Protein A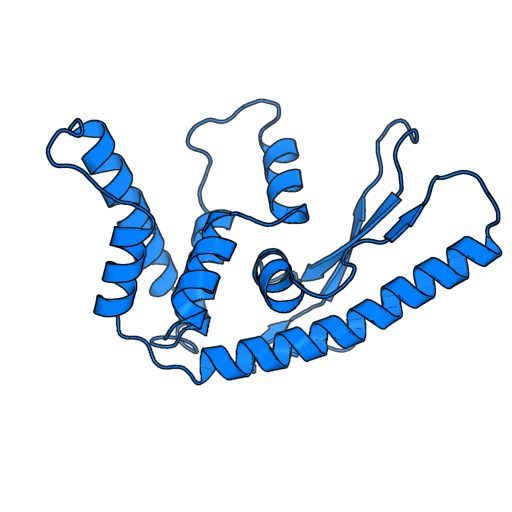F-A0A645AXK5-F1 (afdb_monomer)

Structure (mmCIF, N/CA/C/O backbone):
data_AF-A0A645AXK5-F1
#
_entry.id   AF-A0A645AXK5-F1
#
loop_
_atom_site.group_PDB
_atom_site.id
_atom_site.type_symbol
_atom_site.label_atom_id
_atom_site.label_alt_id
_atom_site.label_comp_id
_atom_site.label_asym_id
_atom_site.label_entity_id
_atom_site.label_seq_id
_atom_site.pdbx_PDB_ins_code
_atom_site.Cartn_x
_atom_site.Cartn_y
_atom_site.Cartn_z
_atom_site.occupancy
_atom_site.B_iso_or_equiv
_atom_site.auth_seq_id
_atom_site.auth_comp_id
_atom_site.auth_asym_id
_atom_site.auth_atom_id
_atom_site.pdbx_PDB_model_num
ATOM 1 N N . MET A 1 1 ? -13.724 -9.753 18.040 1.00 49.38 1 MET A N 1
ATOM 2 C CA . MET A 1 1 ? -14.499 -8.970 17.051 1.00 49.38 1 MET A CA 1
ATOM 3 C C . MET A 1 1 ? -15.041 -9.958 16.027 1.00 49.38 1 MET A C 1
ATOM 5 O O . MET A 1 1 ? -14.406 -10.996 15.885 1.00 49.38 1 MET A O 1
ATOM 9 N N . PRO A 1 2 ? -16.208 -9.735 15.401 1.00 53.75 2 PRO A N 1
ATOM 10 C CA . PRO A 1 2 ? -16.657 -10.604 14.310 1.00 53.75 2 PRO A CA 1
ATOM 11 C C . PRO A 1 2 ? -15.630 -10.591 13.167 1.00 53.75 2 PRO A C 1
ATOM 13 O O . PRO A 1 2 ? -14.950 -9.581 12.984 1.00 53.75 2 PRO A O 1
ATOM 16 N N . ASN A 1 3 ? -15.514 -11.697 12.425 1.00 57.09 3 ASN A N 1
ATOM 17 C CA . ASN A 1 3 ? -14.684 -11.755 11.219 1.00 57.09 3 ASN A CA 1
ATOM 18 C C . ASN A 1 3 ? -15.180 -10.695 10.230 1.00 57.09 3 ASN A C 1
ATOM 20 O O . ASN A 1 3 ? -16.381 -10.627 9.956 1.00 57.09 3 ASN A O 1
ATOM 24 N N . ILE A 1 4 ? -14.271 -9.853 9.738 1.00 68.00 4 ILE A N 1
ATOM 25 C CA . ILE A 1 4 ? -14.584 -8.822 8.748 1.00 68.00 4 ILE A CA 1
ATOM 26 C C . ILE A 1 4 ? -14.035 -9.298 7.412 1.00 68.00 4 ILE A C 1
ATOM 28 O O . ILE A 1 4 ? -12.881 -9.703 7.327 1.00 68.00 4 ILE A O 1
ATOM 32 N N . THR A 1 5 ? -14.847 -9.242 6.366 1.00 70.81 5 THR A N 1
ATOM 33 C CA . THR A 1 5 ? -14.392 -9.516 5.003 1.00 70.81 5 THR A CA 1
ATOM 34 C C . THR A 1 5 ? -14.120 -8.204 4.282 1.00 70.81 5 THR A C 1
ATOM 36 O O . THR A 1 5 ? -14.962 -7.312 4.337 1.00 70.81 5 THR A O 1
ATOM 39 N N . VAL A 1 6 ? -12.980 -8.096 3.600 1.00 70.94 6 VAL A N 1
ATOM 40 C CA . VAL A 1 6 ? -12.621 -6.954 2.742 1.00 70.94 6 VAL A CA 1
ATOM 41 C C . VAL A 1 6 ? -12.388 -7.477 1.332 1.00 70.94 6 VAL A C 1
ATOM 43 O O . VAL A 1 6 ? -11.523 -8.334 1.143 1.00 70.94 6 VAL A O 1
ATOM 46 N N . ALA A 1 7 ? -13.172 -7.015 0.354 1.00 72.25 7 ALA A N 1
ATOM 47 C CA . ALA A 1 7 ? -13.151 -7.552 -1.018 1.00 72.25 7 ALA A CA 1
ATOM 48 C C . ALA A 1 7 ? -13.238 -9.100 -1.071 1.00 72.25 7 ALA A C 1
ATOM 50 O O . ALA A 1 7 ? -12.572 -9.762 -1.870 1.00 72.25 7 ALA A O 1
ATOM 51 N N . GLY A 1 8 ? -14.021 -9.697 -0.165 1.00 72.75 8 GLY A N 1
ATOM 52 C CA . GLY A 1 8 ? -14.182 -11.151 -0.053 1.00 72.75 8 GLY A CA 1
ATOM 53 C C . GLY A 1 8 ? -13.001 -11.900 0.580 1.00 72.75 8 GLY A C 1
ATOM 54 O O . GLY A 1 8 ? -12.999 -13.128 0.562 1.00 72.75 8 GLY A O 1
ATOM 55 N N . ASP A 1 9 ? -12.004 -11.200 1.135 1.00 72.25 9 ASP A N 1
ATOM 56 C CA . ASP A 1 9 ? -10.953 -11.807 1.954 1.00 72.25 9 ASP A CA 1
ATOM 57 C C . ASP A 1 9 ? -11.227 -11.680 3.446 1.00 72.25 9 ASP A C 1
ATOM 59 O O . ASP A 1 9 ? -11.526 -10.586 3.923 1.00 72.25 9 ASP A O 1
ATOM 63 N N . ASP A 1 10 ? -11.030 -12.767 4.188 1.00 71.56 10 ASP A N 1
ATOM 64 C CA . ASP A 1 10 ? -11.091 -12.738 5.645 1.00 71.56 10 ASP A CA 1
ATOM 65 C C . ASP A 1 10 ? -9.955 -11.875 6.210 1.00 71.56 10 ASP A C 1
ATOM 67 O O . ASP A 1 10 ? -8.762 -12.146 5.997 1.00 71.56 10 ASP A O 1
ATOM 71 N N . MET A 1 11 ? -10.354 -10.850 6.963 1.00 66.06 11 MET A N 1
ATOM 72 C CA . MET A 1 11 ? -9.501 -9.938 7.707 1.00 66.06 11 MET A CA 1
ATOM 73 C C . MET A 1 11 ? -9.871 -9.933 9.190 1.00 66.06 11 MET A C 1
ATOM 75 O O . MET A 1 11 ? -11.014 -9.701 9.591 1.00 66.06 11 MET A O 1
ATOM 79 N N . GLU A 1 12 ? -8.852 -10.102 10.025 1.00 63.59 12 GLU A N 1
ATOM 80 C CA . GLU A 1 12 ? -8.958 -9.917 11.467 1.00 63.59 12 GLU A CA 1
ATOM 81 C C . GLU A 1 12 ? -8.392 -8.543 11.836 1.00 63.59 12 GLU A C 1
ATOM 83 O O . GLU A 1 12 ? -7.178 -8.354 11.726 1.00 63.59 12 GLU A O 1
ATOM 88 N N . PRO A 1 13 ? -9.224 -7.565 12.238 1.00 63.47 13 PRO A N 1
ATOM 89 C CA . PRO A 1 13 ? -8.739 -6.269 12.695 1.00 63.47 13 PRO A CA 1
ATOM 90 C C . PRO A 1 13 ? -8.167 -6.375 14.117 1.00 63.47 13 PRO A C 1
ATOM 92 O O . PRO A 1 13 ? -8.820 -6.874 15.034 1.00 63.47 13 PRO A O 1
ATOM 95 N N . TYR A 1 14 ? -6.971 -5.832 14.323 1.00 59.84 14 TYR A N 1
ATOM 96 C CA . TYR A 1 14 ? -6.357 -5.644 15.637 1.00 59.84 14 TYR A CA 1
ATOM 97 C C . TYR A 1 14 ? -6.238 -4.162 15.950 1.00 59.84 14 TYR A C 1
ATOM 99 O O . TYR A 1 14 ? -6.052 -3.328 15.068 1.00 59.84 14 TYR A O 1
ATOM 107 N N . LEU A 1 15 ? -6.293 -3.839 17.237 1.00 66.81 15 LEU A N 1
ATOM 108 C CA . LEU A 1 15 ? -5.860 -2.545 17.746 1.00 66.81 15 LEU A CA 1
ATOM 109 C C . LEU A 1 15 ? -4.442 -2.699 18.280 1.00 66.81 15 LEU A C 1
ATOM 111 O O . LEU A 1 15 ? -4.205 -3.423 19.247 1.00 66.81 15 LEU A O 1
ATOM 115 N N . CYS A 1 16 ? -3.504 -2.014 17.644 1.00 61.44 16 CYS A N 1
ATOM 116 C CA . CYS A 1 16 ? -2.144 -1.880 18.116 1.00 61.44 16 CYS A CA 1
ATOM 117 C C . CYS A 1 16 ? -2.066 -0.698 19.087 1.00 61.44 16 CYS A C 1
ATOM 119 O O . CYS A 1 16 ? -2.402 0.438 18.746 1.00 61.44 16 CYS A O 1
ATOM 121 N N . PHE A 1 17 ? -1.611 -0.983 20.305 1.00 64.56 17 PHE A N 1
ATOM 122 C CA . PHE A 1 17 ? -1.322 0.010 21.332 1.00 64.56 17 PHE A CA 1
ATOM 123 C C . PHE A 1 17 ? 0.191 0.174 21.434 1.00 64.56 17 PHE A C 1
ATOM 125 O O . PHE A 1 17 ? 0.901 -0.800 21.681 1.00 64.56 17 PHE A O 1
ATOM 132 N N . THR A 1 18 ? 0.687 1.399 21.283 1.00 63.22 18 THR A N 1
ATOM 133 C CA . THR A 1 18 ? 2.105 1.713 21.487 1.00 63.22 18 THR A CA 1
ATOM 134 C C . THR A 1 18 ? 2.273 2.790 22.550 1.00 63.22 18 THR A C 1
ATOM 136 O O . THR A 1 18 ? 1.436 3.677 22.707 1.00 63.22 18 THR A O 1
ATOM 139 N N . ASN A 1 19 ? 3.349 2.687 23.324 1.00 60.31 19 ASN A N 1
ATOM 140 C CA . ASN A 1 19 ? 3.725 3.649 24.352 1.00 60.31 19 ASN A CA 1
ATOM 141 C C . ASN A 1 19 ? 5.255 3.726 24.422 1.00 60.31 19 ASN A C 1
ATOM 143 O O . ASN A 1 19 ? 5.938 2.776 24.031 1.00 60.31 19 ASN A O 1
ATOM 147 N N . THR A 1 20 ? 5.801 4.828 24.931 1.00 62.69 20 THR A N 1
ATOM 148 C CA . THR A 1 20 ? 7.233 4.886 25.229 1.00 62.69 20 THR A CA 1
ATOM 149 C C . THR A 1 20 ? 7.523 4.103 26.506 1.00 62.69 20 THR A C 1
ATOM 151 O O . THR A 1 20 ? 6.751 4.125 27.466 1.00 62.69 20 THR A O 1
ATOM 154 N N . HIS A 1 21 ? 8.651 3.395 26.526 1.00 54.50 21 HIS A N 1
ATOM 155 C CA . HIS A 1 21 ? 9.046 2.541 27.650 1.00 54.50 21 HIS A CA 1
ATOM 156 C C .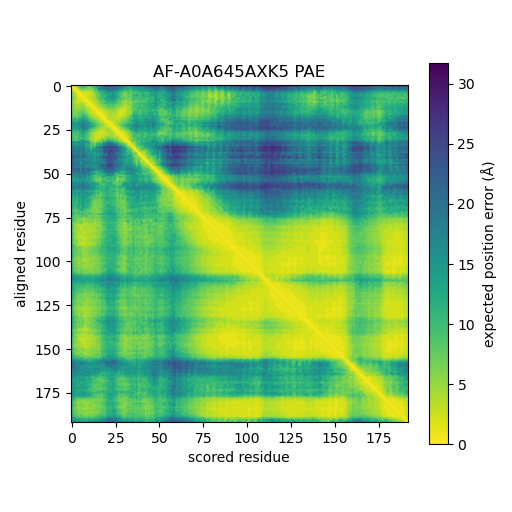 HIS A 1 21 ? 9.252 3.329 28.961 1.00 54.50 21 HIS A C 1
ATOM 158 O O . HIS A 1 21 ? 9.102 2.789 30.052 1.00 54.50 21 HIS A O 1
ATOM 164 N N . ASP A 1 22 ? 9.592 4.613 28.858 1.00 68.94 22 ASP A N 1
ATOM 165 C CA . ASP A 1 22 ? 9.781 5.538 29.980 1.00 68.94 22 ASP A CA 1
ATOM 166 C C . ASP A 1 22 ? 8.482 6.248 30.420 1.00 68.94 22 ASP A C 1
ATOM 168 O O . ASP A 1 22 ? 8.504 7.045 31.357 1.00 68.94 22 ASP A O 1
ATOM 172 N N . GLY A 1 23 ? 7.358 5.996 29.738 1.00 55.16 23 GLY A N 1
ATOM 173 C CA . GLY A 1 23 ? 6.057 6.606 30.020 1.00 55.16 23 GLY A CA 1
ATOM 174 C C . GLY A 1 23 ? 5.971 8.116 29.762 1.00 55.16 23 GLY A C 1
ATOM 175 O O . GLY A 1 23 ? 4.972 8.733 30.136 1.00 55.16 23 GLY A O 1
ATOM 176 N N . SER A 1 24 ? 6.994 8.722 29.147 1.00 66.06 24 SER A N 1
ATOM 177 C CA . SER A 1 24 ? 7.029 10.158 28.833 1.00 66.06 24 SER A CA 1
ATOM 178 C C . SER A 1 24 ? 6.235 10.517 27.569 1.00 66.06 24 SER A C 1
ATOM 180 O O . SER A 1 24 ? 5.764 11.649 27.417 1.00 66.06 24 SER A O 1
ATOM 182 N N . GLY A 1 25 ? 6.057 9.549 26.671 1.00 58.72 25 GLY A N 1
ATOM 183 C CA . GLY A 1 25 ? 5.301 9.662 25.437 1.00 58.72 25 GLY A CA 1
ATOM 184 C C . GLY A 1 25 ? 3.808 9.412 25.615 1.00 58.72 25 GLY A C 1
ATOM 185 O O . GLY A 1 25 ? 3.323 8.946 26.645 1.00 58.72 25 GLY A O 1
ATOM 186 N N . ALA A 1 26 ? 3.051 9.772 24.582 1.00 60.53 26 ALA A N 1
ATOM 187 C CA . ALA A 1 26 ? 1.624 9.498 24.536 1.00 60.53 26 ALA A CA 1
ATOM 188 C C . ALA A 1 26 ? 1.367 8.034 24.152 1.00 60.53 26 ALA A C 1
ATOM 190 O O . ALA A 1 26 ? 2.043 7.502 23.269 1.00 60.53 26 ALA A O 1
ATOM 191 N N . VAL A 1 27 ? 0.341 7.424 24.752 1.00 64.62 27 VAL A N 1
ATOM 192 C CA . VAL A 1 27 ? -0.190 6.139 24.279 1.00 64.62 27 VAL A CA 1
ATOM 193 C C . VAL A 1 27 ? -0.812 6.379 22.913 1.00 64.62 27 VAL A C 1
ATOM 195 O O . VAL A 1 27 ? -1.691 7.229 22.812 1.00 64.62 27 VAL A O 1
ATOM 198 N N . ARG A 1 28 ? -0.374 5.660 21.881 1.00 63.75 28 ARG A N 1
ATOM 199 C CA . ARG A 1 28 ? -0.965 5.698 20.540 1.00 63.75 28 ARG A CA 1
ATOM 200 C C . ARG A 1 28 ? -1.752 4.425 20.290 1.00 63.75 28 ARG A C 1
ATOM 202 O O . ARG A 1 28 ? -1.288 3.334 20.609 1.00 63.75 28 ARG A O 1
ATOM 209 N N . VAL A 1 29 ? -2.917 4.581 19.678 1.00 63.75 29 VAL A N 1
ATOM 210 C CA . VAL A 1 29 ? -3.751 3.466 19.228 1.00 63.75 29 VAL A CA 1
ATOM 211 C C . VAL A 1 29 ? -3.898 3.561 17.719 1.00 63.75 29 VAL A C 1
ATOM 213 O O . VAL A 1 29 ? -4.322 4.604 17.222 1.00 63.75 29 VAL A O 1
ATOM 216 N N . CYS A 1 30 ? -3.544 2.503 16.997 1.00 61.31 30 CYS A N 1
ATOM 217 C CA . CYS A 1 30 ? -3.806 2.369 15.565 1.00 61.31 30 CYS A CA 1
ATOM 218 C C . CYS A 1 30 ? -4.446 1.014 15.271 1.00 61.31 30 CYS A C 1
ATOM 220 O O . CYS A 1 30 ? -4.315 0.070 16.046 1.00 61.31 30 CYS A O 1
ATOM 222 N N . MET A 1 31 ? -5.169 0.915 14.161 1.00 63.03 31 MET A N 1
ATOM 223 C CA . MET A 1 31 ? -5.767 -0.343 13.736 1.00 63.03 31 MET A CA 1
ATOM 224 C C . MET A 1 31 ? -4.900 -1.021 12.680 1.00 63.03 31 MET A C 1
ATOM 226 O O . MET A 1 31 ? -4.477 -0.391 11.716 1.00 63.03 31 MET A O 1
ATOM 230 N N . THR A 1 32 ? -4.654 -2.313 12.859 1.00 54.28 32 THR A N 1
ATOM 231 C CA . THR A 1 32 ? -3.785 -3.132 12.012 1.00 54.28 32 THR A CA 1
ATOM 232 C C . THR A 1 32 ? -4.395 -4.525 11.866 1.00 54.28 32 THR A C 1
ATOM 234 O O . THR A 1 32 ? -4.733 -5.123 12.875 1.00 54.28 32 THR A O 1
ATOM 237 N N . PRO A 1 33 ? -4.554 -5.102 10.678 1.00 52.78 33 PRO A N 1
ATOM 238 C CA . PRO A 1 33 ? -4.931 -6.494 10.508 1.00 52.78 33 PRO A CA 1
ATOM 239 C C . PRO A 1 33 ? -3.711 -7.414 10.614 1.00 52.78 33 PRO A C 1
ATOM 241 O O . PRO A 1 33 ? -2.575 -6.964 10.460 1.00 52.78 33 PRO A O 1
ATOM 244 N N . VAL A 1 34 ? -3.962 -8.714 10.786 1.00 49.44 34 VAL A N 1
ATOM 245 C CA . VAL A 1 34 ? -2.925 -9.761 10.674 1.00 49.44 34 VAL A CA 1
ATOM 246 C C . VAL A 1 34 ? -2.523 -10.073 9.228 1.00 49.44 34 VAL A C 1
ATOM 248 O O . VAL A 1 34 ? -1.416 -10.552 9.008 1.00 49.44 34 VAL A O 1
ATOM 251 N N . ARG A 1 35 ? -3.335 -9.725 8.220 1.00 52.06 35 ARG A N 1
ATOM 252 C CA . ARG A 1 35 ? -2.866 -9.681 6.824 1.00 52.06 35 ARG A CA 1
ATOM 253 C C . ARG A 1 35 ? -2.344 -8.294 6.504 1.00 52.06 35 ARG A C 1
ATOM 255 O O . ARG A 1 35 ? -3.132 -7.354 6.470 1.00 52.06 35 ARG A O 1
ATOM 262 N N . VAL A 1 36 ? -1.038 -8.175 6.293 1.00 46.03 36 VAL A N 1
ATOM 263 C CA . VAL A 1 36 ? -0.264 -6.933 6.132 1.00 46.03 36 VAL A CA 1
ATOM 264 C C . VAL A 1 36 ? -0.686 -6.135 4.897 1.00 46.03 36 VAL A C 1
ATOM 266 O O . VAL A 1 36 ? -0.002 -6.051 3.892 1.00 46.03 36 VAL A O 1
ATOM 269 N N . VAL A 1 37 ? -1.868 -5.535 4.965 1.00 48.59 37 VAL A N 1
ATOM 270 C CA . VAL A 1 37 ? -2.470 -4.807 3.848 1.00 48.59 37 VAL A CA 1
ATOM 271 C C . VAL A 1 37 ? -3.161 -3.569 4.366 1.00 48.59 37 VAL A C 1
ATOM 273 O O . VAL A 1 37 ? -2.942 -2.502 3.793 1.00 48.59 37 VAL A O 1
ATOM 276 N N . CYS A 1 38 ? -3.919 -3.642 5.475 1.00 49.31 38 CYS A N 1
ATOM 277 C CA . CYS A 1 38 ? -4.529 -2.411 5.958 1.00 49.31 38 CYS A CA 1
A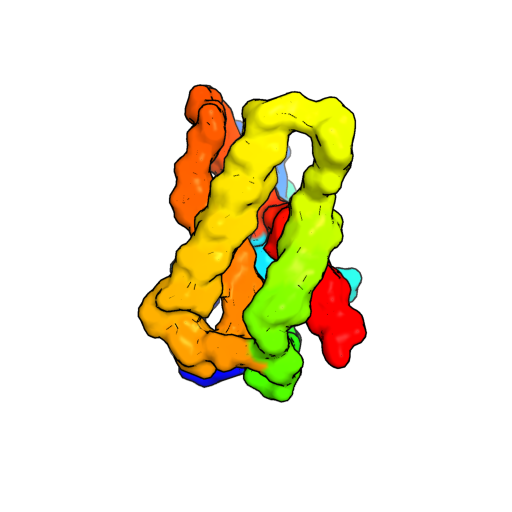TOM 278 C C . CYS A 1 38 ? -3.472 -1.425 6.392 1.00 49.31 38 CYS A C 1
ATOM 280 O O . CYS A 1 38 ? -3.654 -0.307 6.018 1.00 49.31 38 CYS A O 1
ATOM 282 N N . ASN A 1 39 ? -2.380 -1.721 7.102 1.00 45.34 39 ASN A N 1
ATOM 283 C CA . ASN A 1 39 ? -1.584 -0.595 7.631 1.00 45.34 39 ASN A CA 1
ATOM 284 C C . ASN A 1 39 ? -1.020 0.341 6.534 1.00 45.34 39 ASN A C 1
ATOM 286 O O . ASN A 1 39 ? -0.898 1.547 6.738 1.00 45.34 39 ASN A O 1
ATOM 290 N N . ASN A 1 40 ? -0.790 -0.195 5.331 1.00 49.50 40 ASN A N 1
ATOM 291 C CA . ASN A 1 40 ? -0.449 0.607 4.162 1.00 49.50 40 ASN A CA 1
ATOM 292 C C . ASN A 1 40 ? -1.689 1.102 3.381 1.00 49.50 40 ASN A C 1
ATOM 294 O O . ASN A 1 40 ? -1.752 2.277 3.038 1.00 49.50 40 ASN A O 1
ATOM 298 N N . THR A 1 41 ? -2.725 0.273 3.182 1.00 42.03 41 THR A N 1
ATOM 299 C CA . THR A 1 41 ? -4.007 0.667 2.539 1.00 42.03 41 THR A CA 1
ATOM 300 C C . THR A 1 41 ? -4.833 1.665 3.385 1.00 42.03 41 THR A C 1
ATOM 302 O O . THR A 1 41 ? -5.624 2.446 2.863 1.00 42.03 41 THR A O 1
ATOM 305 N N . LEU A 1 42 ? -4.572 1.709 4.691 1.00 43.31 42 LEU A N 1
ATOM 306 C CA . LEU A 1 42 ? -5.101 2.577 5.749 1.00 43.31 42 LEU A CA 1
ATOM 307 C C . LEU A 1 42 ? -4.691 4.016 5.492 1.00 43.31 42 LEU A C 1
ATOM 309 O O . LEU A 1 42 ? -5.518 4.900 5.665 1.00 43.31 42 LEU A O 1
ATOM 313 N N . ASN A 1 43 ? -3.465 4.264 5.019 1.00 46.69 43 ASN A N 1
ATOM 314 C CA . ASN A 1 43 ? -3.025 5.622 4.679 1.00 46.69 43 ASN A CA 1
ATOM 315 C C . ASN A 1 43 ? -3.750 6.154 3.446 1.00 46.69 43 ASN A C 1
ATOM 317 O O . ASN A 1 43 ? -4.097 7.331 3.386 1.00 46.69 43 ASN A O 1
ATOM 321 N N . ILE A 1 44 ? -4.010 5.273 2.481 1.00 48.75 44 ILE A N 1
ATOM 322 C CA . ILE A 1 44 ? -4.610 5.637 1.200 1.00 48.75 44 ILE A CA 1
ATOM 323 C C . ILE A 1 44 ? -6.111 5.904 1.359 1.00 48.75 44 ILE A C 1
ATOM 325 O O . ILE A 1 44 ? -6.598 6.937 0.901 1.00 48.75 44 ILE A O 1
ATOM 329 N N . ALA A 1 45 ? -6.832 5.032 2.072 1.00 42.03 45 ALA A N 1
ATOM 330 C CA . ALA A 1 45 ? -8.256 5.211 2.355 1.00 42.03 45 ALA A CA 1
ATOM 331 C C . ALA A 1 45 ? -8.540 6.376 3.333 1.00 42.03 45 ALA A C 1
ATOM 333 O O . ALA A 1 45 ? -9.616 6.970 3.276 1.00 42.03 45 ALA A O 1
ATOM 334 N N . LEU A 1 46 ? -7.588 6.736 4.212 1.00 42.25 46 LEU A N 1
ATOM 335 C CA . LEU A 1 46 ? -7.767 7.741 5.275 1.00 42.25 46 LEU A CA 1
ATOM 336 C C . LEU A 1 46 ? -7.043 9.076 5.058 1.00 42.25 46 LEU A C 1
ATOM 338 O O . LEU A 1 46 ? -6.893 9.827 6.024 1.00 42.25 46 LEU A O 1
ATOM 342 N N . ASN A 1 47 ? -6.678 9.467 3.833 1.00 46.88 47 ASN A N 1
ATOM 343 C CA . ASN A 1 47 ? -6.145 10.821 3.567 1.00 46.88 47 ASN A CA 1
ATOM 344 C C . ASN A 1 47 ? -7.092 11.972 4.022 1.00 46.88 47 ASN A C 1
ATOM 346 O O . ASN A 1 47 ? -6.752 13.148 3.921 1.00 46.88 47 ASN A O 1
ATOM 350 N N . THR A 1 48 ? -8.279 11.643 4.550 1.00 40.28 48 THR A N 1
ATOM 351 C CA . THR A 1 48 ? -9.278 12.549 5.129 1.00 40.28 48 THR A CA 1
ATOM 352 C C . THR A 1 48 ? -9.679 1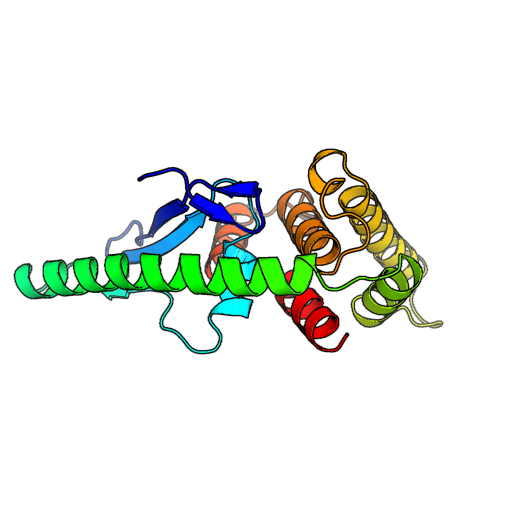2.274 6.599 1.00 40.28 48 THR A C 1
ATOM 354 O O . THR A 1 48 ? -10.484 13.044 7.122 1.00 40.28 48 THR A O 1
ATOM 357 N N . ALA A 1 49 ? -9.135 11.273 7.321 1.00 41.16 49 ALA A N 1
ATOM 358 C CA . ALA A 1 49 ? -9.589 10.929 8.690 1.00 41.16 49 ALA A CA 1
ATOM 359 C C . ALA A 1 49 ? -8.470 10.754 9.749 1.00 41.16 49 ALA A C 1
ATOM 361 O O . ALA A 1 49 ? -7.343 10.356 9.460 1.00 41.16 49 ALA A O 1
ATOM 362 N N . LYS A 1 50 ? -8.777 11.075 11.021 1.00 45.16 50 LYS A N 1
ATOM 363 C CA . LYS A 1 50 ? -7.826 11.002 12.152 1.00 45.16 50 LYS A CA 1
ATOM 364 C C . LYS A 1 50 ? -7.541 9.544 12.550 1.00 45.16 50 LYS A C 1
ATOM 366 O O . LYS A 1 50 ? -8.387 8.877 13.129 1.00 45.16 50 LYS A O 1
ATOM 371 N N . ARG A 1 51 ? -6.306 9.105 12.275 1.00 51.91 51 ARG A N 1
ATOM 372 C CA . ARG A 1 51 ? -5.789 7.718 12.350 1.00 51.91 51 ARG A CA 1
ATOM 373 C C . ARG A 1 51 ? -5.359 7.192 13.720 1.00 51.91 51 ARG A C 1
ATOM 375 O O . ARG A 1 51 ? -5.207 5.990 13.904 1.00 51.91 51 ARG A O 1
ATOM 382 N N . ALA A 1 52 ? -5.019 8.089 14.630 1.00 53.41 52 ALA A N 1
ATOM 383 C CA . ALA A 1 52 ? -4.384 7.732 15.882 1.00 53.41 52 ALA A CA 1
ATOM 384 C C . ALA A 1 52 ? -4.891 8.682 16.944 1.00 53.41 52 ALA A C 1
ATOM 386 O O . ALA A 1 52 ? -4.812 9.906 16.798 1.00 53.41 52 ALA A O 1
ATOM 387 N N . TRP A 1 53 ? -5.411 8.105 18.014 1.00 60.66 53 TRP A N 1
ATOM 388 C CA . TRP A 1 53 ? -5.633 8.853 19.228 1.00 60.66 53 TRP A CA 1
ATOM 389 C C . TRP A 1 53 ? -4.380 8.746 20.082 1.00 60.66 53 TRP A C 1
ATOM 391 O O . TRP A 1 53 ? -3.825 7.659 20.261 1.00 60.66 53 TRP A O 1
ATOM 401 N N . SER A 1 54 ? -3.921 9.898 20.565 1.00 57.84 54 SER A N 1
ATOM 402 C CA . SER A 1 54 ? -2.808 9.969 21.490 1.00 57.84 54 SER A CA 1
ATOM 403 C C . SER A 1 54 ? -3.208 10.760 22.719 1.00 57.84 54 SER A C 1
ATOM 405 O O . SER A 1 54 ? -3.552 11.937 22.597 1.00 57.84 54 SER A O 1
ATOM 407 N N . THR A 1 55 ? -3.111 10.148 23.894 1.00 64.56 55 THR A N 1
ATOM 408 C CA . THR A 1 55 ? -3.298 10.848 25.168 1.00 64.56 55 THR A CA 1
ATOM 409 C C . THR A 1 55 ? -2.065 10.701 26.044 1.00 64.56 55 THR A C 1
ATOM 411 O O . THR A 1 55 ? -1.367 9.684 26.005 1.00 64.56 55 THR A O 1
ATOM 414 N N . LYS A 1 56 ? -1.782 11.726 26.851 1.00 59.94 56 LYS A N 1
ATOM 415 C CA . LYS A 1 56 ? -0.748 11.640 27.890 1.00 59.94 56 LYS A CA 1
ATOM 416 C C . LYS A 1 56 ? -1.200 10.663 28.972 1.00 59.94 56 LYS A C 1
ATOM 418 O O . LYS A 1 56 ? -2.393 10.538 29.239 1.00 59.94 56 LYS A O 1
ATOM 423 N N . HIS A 1 57 ? -0.261 10.032 29.671 1.00 59.22 57 HIS A N 1
ATOM 424 C CA . HIS A 1 57 ? -0.595 9.068 30.727 1.00 59.22 57 HIS A CA 1
ATOM 425 C C . HIS A 1 57 ? -1.380 9.692 31.904 1.00 59.22 57 HIS A C 1
ATOM 427 O O . HIS A 1 57 ? -2.242 9.045 32.495 1.00 59.22 57 HIS A O 1
ATOM 433 N N . ILE A 1 58 ? -1.164 10.981 32.190 1.00 60.47 58 ILE A N 1
ATOM 434 C CA . ILE A 1 58 ? -1.709 11.721 33.347 1.00 60.47 58 ILE A CA 1
ATOM 435 C C . ILE A 1 58 ? -2.953 12.534 32.934 1.00 60.47 58 ILE A C 1
ATOM 437 O O . ILE A 1 58 ? -3.021 12.991 31.794 1.00 60.47 58 ILE A O 1
ATOM 441 N N . GLY A 1 59 ? -3.966 12.669 33.799 1.00 71.38 59 GLY A N 1
ATOM 442 C CA . GLY A 1 59 ? -5.187 13.462 33.548 1.00 71.38 59 GLY A CA 1
ATOM 443 C C . GLY A 1 59 ? -6.495 12.729 33.879 1.00 71.38 59 GLY A C 1
ATOM 444 O O . GLY A 1 59 ? -6.459 11.625 34.415 1.00 71.38 59 GLY A O 1
ATOM 445 N N . ASP A 1 60 ? -7.637 13.342 33.549 1.00 78.38 60 ASP A N 1
ATOM 446 C CA . ASP A 1 60 ? -8.983 12.806 33.820 1.00 78.38 60 ASP A CA 1
ATOM 447 C C . ASP A 1 60 ? -9.248 11.496 33.055 1.00 78.38 60 ASP A C 1
ATOM 449 O O . ASP A 1 60 ? -9.086 11.419 31.836 1.00 78.38 60 ASP A O 1
ATOM 453 N N . MET A 1 61 ? -9.653 10.455 33.782 1.00 68.56 61 MET A N 1
ATOM 454 C CA . MET A 1 61 ? -9.879 9.117 33.240 1.00 68.56 61 MET A CA 1
ATOM 455 C C . MET A 1 61 ? -11.197 8.990 32.463 1.00 68.56 61 MET A C 1
ATOM 457 O O . MET A 1 61 ? -11.251 8.220 31.509 1.00 68.56 61 MET A O 1
ATOM 461 N N . GLN A 1 62 ? -12.240 9.744 32.823 1.00 73.62 62 GLN A N 1
ATOM 462 C CA . GLN A 1 62 ? -13.542 9.682 32.147 1.00 73.62 62 GLN A CA 1
ATOM 463 C C . GLN A 1 62 ? -13.461 10.268 30.738 1.00 73.62 62 GLN A C 1
ATOM 465 O O . GLN A 1 62 ? -13.954 9.667 29.784 1.00 73.62 62 GLN A O 1
ATOM 470 N N . ILE A 1 63 ? -12.751 11.391 30.590 1.00 74.06 63 ILE A N 1
ATOM 471 C CA . ILE A 1 63 ? -12.483 12.004 29.282 1.00 74.06 63 ILE A CA 1
ATOM 472 C C . ILE A 1 63 ? -11.698 11.030 28.394 1.00 74.06 63 ILE A C 1
ATOM 474 O O . ILE A 1 63 ? -12.069 10.801 27.247 1.00 74.06 63 ILE A O 1
ATOM 478 N N . LYS A 1 64 ? -10.672 10.370 28.941 1.00 68.69 64 LYS A N 1
ATOM 479 C CA . LYS A 1 64 ? -9.867 9.391 28.194 1.00 68.69 64 LYS A CA 1
ATOM 480 C C . LYS A 1 64 ? -10.656 8.159 27.769 1.00 68.69 64 LYS A C 1
ATOM 482 O O . LYS A 1 64 ? -10.433 7.652 26.675 1.00 68.69 64 LYS A O 1
ATOM 487 N N . LEU A 1 65 ? -11.568 7.675 28.612 1.00 68.31 65 LEU A N 1
ATOM 488 C CA . LEU A 1 65 ? -12.426 6.540 28.273 1.00 68.31 65 LEU A CA 1
ATOM 489 C C . LEU A 1 65 ? -13.363 6.893 27.108 1.00 68.31 65 LEU A C 1
ATOM 491 O O . LEU A 1 65 ? -13.551 6.087 26.198 1.00 68.31 65 LEU A O 1
ATOM 495 N N . GLN A 1 66 ? -13.905 8.113 27.116 1.00 71.38 66 GLN A N 1
ATOM 496 C CA . GLN A 1 66 ? -14.748 8.625 26.040 1.00 71.38 66 GLN A CA 1
ATOM 497 C C . GLN A 1 66 ? -13.959 8.791 24.735 1.00 71.38 66 GLN A C 1
ATOM 499 O O . GLN A 1 66 ? -14.426 8.373 23.678 1.00 71.38 66 GLN A O 1
ATOM 504 N N . GLU A 1 67 ? -12.747 9.340 24.797 1.00 68.56 67 GLU A N 1
ATOM 505 C CA . GLU A 1 67 ? -11.879 9.475 23.626 1.00 68.56 67 GLU A CA 1
ATOM 506 C C . GLU A 1 67 ? -11.446 8.111 23.056 1.00 68.56 67 GLU A C 1
ATOM 508 O O . GLU A 1 67 ? -11.461 7.915 21.841 1.00 68.56 67 GLU A O 1
ATOM 513 N N . ALA A 1 68 ? -11.134 7.137 23.918 1.00 67.56 68 ALA A N 1
ATOM 514 C CA . ALA A 1 68 ? -10.845 5.765 23.505 1.00 67.56 68 ALA A CA 1
ATOM 515 C C . ALA A 1 68 ? -12.062 5.101 22.841 1.00 67.56 68 ALA A C 1
ATOM 517 O O . ALA A 1 68 ? -11.915 4.411 21.833 1.00 67.56 68 ALA A O 1
ATOM 518 N N . LYS A 1 69 ? -13.275 5.344 23.356 1.00 68.62 69 LYS A N 1
ATOM 519 C CA . LYS A 1 69 ? -14.516 4.877 22.727 1.00 68.62 69 LYS A CA 1
ATOM 520 C C . LYS A 1 69 ? -14.706 5.483 21.333 1.00 68.62 69 LYS A C 1
ATOM 522 O O . LYS A 1 69 ? -15.002 4.743 20.402 1.00 68.62 69 LYS A O 1
ATOM 527 N N . MET A 1 70 ? -14.464 6.783 21.165 1.00 68.44 70 MET A N 1
ATOM 528 C CA . MET A 1 70 ? -14.518 7.427 19.846 1.00 68.44 70 MET A CA 1
ATOM 529 C C . MET A 1 70 ? -13.470 6.846 18.886 1.00 68.44 70 MET A C 1
ATOM 531 O O . MET A 1 70 ? -13.761 6.642 17.713 1.00 68.44 70 MET A O 1
ATOM 535 N N . ALA A 1 71 ? -12.269 6.512 19.369 1.00 65.69 71 ALA A N 1
ATOM 536 C CA . ALA A 1 71 ? -11.252 5.843 18.554 1.00 65.69 71 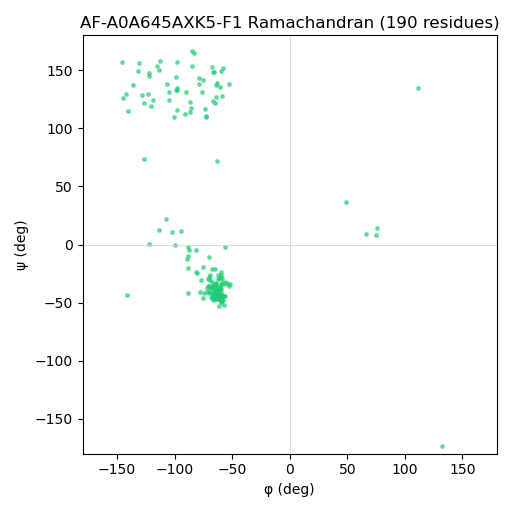ALA A CA 1
ATOM 537 C C . ALA A 1 71 ? -11.702 4.448 18.072 1.00 65.69 71 ALA A C 1
ATOM 539 O O . ALA A 1 71 ? -11.410 4.066 16.941 1.00 65.69 71 ALA A O 1
ATOM 540 N N . LEU A 1 72 ? -12.442 3.705 18.902 1.00 68.25 72 LEU A N 1
ATOM 541 C CA . LEU A 1 72 ? -13.049 2.426 18.515 1.00 68.25 72 LEU A CA 1
ATOM 542 C C . LEU A 1 72 ? -14.205 2.601 17.518 1.00 68.25 72 LEU A C 1
ATOM 544 O O . LEU A 1 72 ? -14.365 1.774 16.628 1.00 68.25 72 LEU A O 1
ATOM 548 N N . GLU A 1 73 ? -15.001 3.666 17.632 1.00 69.38 73 GLU A N 1
ATOM 549 C CA . GLU A 1 73 ? -16.068 3.979 16.666 1.00 69.38 73 GLU A CA 1
ATOM 550 C C . GLU A 1 73 ? -15.484 4.337 15.287 1.00 69.38 73 GLU A C 1
ATOM 552 O O . GLU A 1 73 ? -15.926 3.798 14.270 1.00 69.38 73 GLU A O 1
ATOM 557 N N . LEU A 1 74 ? -14.407 5.131 15.256 1.00 66.69 74 LEU A N 1
ATOM 558 C CA . LEU A 1 74 ? -13.650 5.446 14.036 1.00 66.69 74 LEU A CA 1
ATOM 559 C C . LEU A 1 74 ? -13.070 4.194 13.359 1.00 66.69 74 LEU A C 1
ATOM 561 O O . LEU A 1 74 ? -12.881 4.172 12.142 1.00 66.69 74 LEU A O 1
ATOM 565 N N . ALA A 1 75 ? -12.816 3.131 14.126 1.00 67.12 75 ALA A N 1
ATOM 566 C CA . ALA A 1 75 ? -12.347 1.870 13.573 1.00 67.12 75 ALA A CA 1
ATOM 567 C C . ALA A 1 75 ? -13.412 1.180 12.697 1.00 67.12 75 ALA A C 1
ATOM 569 O O . ALA A 1 75 ? -13.089 0.595 11.663 1.00 67.12 75 ALA A O 1
ATOM 570 N N . GLY A 1 76 ? -14.692 1.282 13.063 1.00 70.00 76 GLY A N 1
ATOM 571 C CA . GLY A 1 76 ? -15.786 0.753 12.246 1.00 70.00 76 GLY A CA 1
ATOM 572 C C . GLY A 1 76 ? -15.928 1.497 10.915 1.00 70.00 76 GLY A C 1
ATOM 573 O O . GLY A 1 76 ? -15.984 0.869 9.857 1.00 70.00 76 GLY A O 1
ATOM 574 N N . GLU A 1 77 ? -15.922 2.832 10.960 1.00 72.19 77 GLU A N 1
ATOM 575 C CA . GLU A 1 77 ? -15.970 3.682 9.760 1.00 72.19 77 GLU A CA 1
ATOM 576 C C . GLU A 1 77 ? -14.788 3.417 8.825 1.00 72.19 77 GLU A C 1
ATOM 578 O O . GLU A 1 77 ? -14.950 3.368 7.604 1.00 72.19 77 GLU A O 1
ATOM 583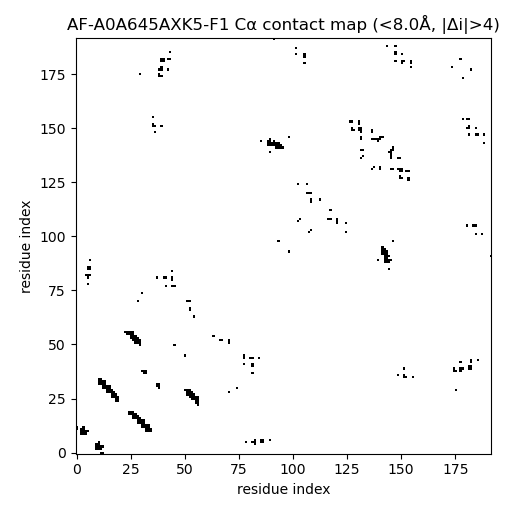 N N . TYR A 1 78 ? -13.609 3.176 9.399 1.00 69.50 78 TYR A N 1
ATOM 584 C CA . TYR A 1 78 ? -12.433 2.804 8.632 1.00 69.50 78 TYR A CA 1
ATOM 585 C C . TYR A 1 78 ? -12.623 1.497 7.864 1.00 69.50 78 TYR A C 1
ATOM 587 O O . TYR A 1 78 ? -12.384 1.467 6.659 1.00 69.50 78 TYR A O 1
ATOM 595 N N . MET A 1 79 ? -13.028 0.418 8.545 1.00 73.19 79 MET A N 1
ATOM 596 C CA . MET A 1 79 ? -13.152 -0.890 7.892 1.00 73.19 79 MET A CA 1
ATOM 597 C C . MET A 1 79 ? -14.158 -0.825 6.739 1.00 73.19 79 MET A C 1
ATOM 599 O O . MET A 1 79 ? -13.944 -1.445 5.703 1.00 73.19 79 MET A O 1
ATOM 603 N N . TYR A 1 80 ? -15.200 -0.004 6.882 1.00 77.69 80 TYR A N 1
ATOM 604 C CA . TYR A 1 80 ? -16.155 0.269 5.815 1.00 77.69 80 TYR A CA 1
ATOM 605 C C . TYR A 1 80 ? -15.552 1.045 4.631 1.00 77.69 80 TYR A C 1
ATOM 607 O O . TYR A 1 80 ? -15.793 0.699 3.474 1.00 77.69 80 TYR A O 1
ATOM 615 N N . ALA A 1 81 ? -14.767 2.095 4.892 1.00 77.00 81 ALA A N 1
ATOM 616 C CA . ALA A 1 81 ? -14.095 2.858 3.839 1.00 77.00 81 ALA A CA 1
ATOM 617 C C . ALA A 1 81 ? -13.056 2.008 3.091 1.00 77.00 81 ALA A C 1
ATOM 619 O O . ALA A 1 81 ? -12.959 2.080 1.866 1.00 77.00 81 ALA A O 1
ATOM 620 N N . LEU A 1 82 ? -12.319 1.175 3.827 1.00 76.81 82 LEU A N 1
ATOM 621 C CA . LEU A 1 82 ? -11.374 0.224 3.267 1.00 76.81 82 LEU A CA 1
ATOM 622 C C . LEU A 1 82 ? -12.070 -0.798 2.370 1.00 76.81 82 LEU A C 1
ATOM 624 O O . LEU A 1 82 ? -11.582 -1.039 1.273 1.00 76.81 82 LEU A O 1
ATOM 628 N N . ASP A 1 83 ? -13.183 -1.384 2.815 1.00 80.62 83 ASP A N 1
ATOM 629 C CA . ASP A 1 83 ? -13.924 -2.365 2.017 1.00 80.62 83 ASP A CA 1
ATOM 630 C C . ASP A 1 83 ? -14.388 -1.767 0.686 1.00 80.62 83 ASP A C 1
ATOM 632 O O . ASP A 1 83 ? -14.145 -2.346 -0.367 1.00 80.62 83 ASP A O 1
ATOM 636 N N . LYS A 1 84 ? -14.917 -0.537 0.703 1.00 83.75 84 LYS A N 1
ATOM 637 C CA . LYS A 1 84 ? -15.254 0.187 -0.533 1.00 83.75 84 LYS A CA 1
ATOM 638 C C . LYS A 1 84 ? -14.056 0.410 -1.446 1.00 83.75 84 LYS A C 1
ATOM 640 O O . LYS A 1 84 ? -14.171 0.238 -2.655 1.00 83.75 84 LYS A O 1
ATOM 645 N N . TYR A 1 85 ? -12.931 0.841 -0.884 1.00 82.81 85 TYR A N 1
ATOM 646 C CA . TYR A 1 85 ? -11.719 1.094 -1.656 1.00 82.81 85 TYR A CA 1
ATOM 647 C C . TYR A 1 85 ? -11.169 -0.202 -2.270 1.00 82.81 85 TYR A C 1
ATOM 649 O O . TYR A 1 85 ? -10.832 -0.242 -3.452 1.00 82.81 85 TYR A O 1
ATOM 657 N N . ALA A 1 86 ? -11.138 -1.278 -1.484 1.00 84.06 86 ALA A N 1
ATOM 658 C CA . ALA A 1 86 ? -10.705 -2.594 -1.925 1.00 84.06 86 ALA A CA 1
ATOM 659 C C . ALA A 1 86 ? -11.627 -3.156 -3.013 1.00 84.06 86 ALA A C 1
ATOM 661 O O . ALA A 1 86 ? -11.131 -3.630 -4.030 1.00 84.06 86 ALA A O 1
ATOM 662 N N . ASP A 1 87 ? -12.947 -3.045 -2.844 1.00 87.25 87 ASP A N 1
ATOM 663 C CA . ASP A 1 87 ? -13.936 -3.459 -3.841 1.00 87.25 87 ASP A CA 1
ATOM 664 C C . ASP A 1 87 ? -13.761 -2.689 -5.158 1.00 87.25 87 ASP A C 1
ATOM 666 O O . ASP A 1 87 ? -13.690 -3.289 -6.229 1.00 87.25 87 ASP A O 1
ATOM 670 N N . GLN A 1 88 ? -13.575 -1.366 -5.098 1.00 88.50 88 GLN A N 1
ATOM 671 C CA . GLN A 1 88 ? -13.279 -0.563 -6.287 1.00 88.50 88 GLN A CA 1
ATOM 672 C C . GLN A 1 88 ? -12.017 -1.054 -7.006 1.00 88.50 88 GLN A C 1
ATOM 674 O O . GLN A 1 88 ? -12.060 -1.338 -8.201 1.00 88.50 88 GLN A O 1
ATOM 679 N N . MET A 1 89 ? -10.904 -1.208 -6.287 1.00 89.00 89 MET A N 1
ATOM 680 C CA . MET A 1 89 ? -9.639 -1.643 -6.883 1.00 89.00 89 MET A CA 1
ATOM 681 C C . MET A 1 89 ? -9.662 -3.090 -7.383 1.00 89.00 89 MET A C 1
ATOM 683 O O . MET A 1 89 ? -8.958 -3.409 -8.343 1.00 89.00 89 MET A O 1
ATOM 687 N N . ALA A 1 90 ? -10.422 -3.971 -6.732 1.00 90.56 90 ALA A N 1
ATOM 688 C CA . ALA A 1 90 ? -10.581 -5.361 -7.145 1.00 90.56 90 ALA A CA 1
ATOM 689 C C . ALA A 1 90 ? -11.391 -5.460 -8.445 1.00 90.56 90 ALA A C 1
ATOM 691 O O . ALA A 1 90 ? -11.173 -6.372 -9.237 1.00 90.56 90 ALA A O 1
ATOM 692 N N . ASN A 1 91 ? -12.270 -4.488 -8.702 1.00 92.19 91 ASN A N 1
ATOM 693 C CA . ASN A 1 91 ? -13.021 -4.376 -9.951 1.00 92.19 91 ASN A CA 1
ATOM 694 C C . ASN A 1 91 ? -12.281 -3.579 -11.050 1.00 92.19 91 ASN A C 1
ATOM 696 O O . ASN A 1 91 ? -12.698 -3.607 -12.209 1.00 92.19 91 ASN A O 1
ATOM 700 N N . THR A 1 92 ? -11.163 -2.915 -10.739 1.00 93.69 92 THR A N 1
ATOM 701 C CA . THR A 1 92 ? -10.306 -2.252 -11.738 1.00 93.69 92 THR A CA 1
ATOM 702 C C . THR A 1 92 ? -9.291 -3.237 -12.313 1.00 93.69 92 THR A C 1
ATOM 704 O O . THR A 1 92 ? -8.386 -3.693 -11.616 1.00 93.69 92 THR A O 1
ATOM 707 N N . THR A 1 93 ? -9.411 -3.550 -13.606 1.00 96.12 93 THR A N 1
ATOM 708 C CA . THR A 1 93 ? -8.475 -4.444 -14.310 1.00 96.12 93 THR A CA 1
ATOM 709 C C . THR A 1 93 ? -7.177 -3.720 -14.675 1.00 96.12 93 THR A C 1
ATOM 711 O O . THR A 1 93 ? -7.205 -2.599 -15.178 1.00 96.12 93 THR A O 1
ATOM 714 N N . ILE A 1 94 ? -6.038 -4.389 -14.497 1.00 96.12 94 ILE A N 1
ATOM 715 C CA . ILE A 1 94 ? -4.710 -3.902 -14.881 1.00 96.12 94 ILE A CA 1
ATOM 716 C C . ILE A 1 94 ? -3.906 -5.024 -15.550 1.00 96.12 94 ILE A C 1
ATOM 718 O O . ILE A 1 94 ? -3.925 -6.170 -15.104 1.00 96.12 94 ILE A O 1
ATOM 722 N N . SER A 1 95 ? -3.199 -4.704 -16.636 1.00 96.50 95 SER A N 1
ATOM 723 C CA . SER A 1 95 ? -2.312 -5.657 -17.312 1.00 96.50 95 SER A CA 1
ATOM 724 C C . SER A 1 95 ? -0.928 -5.704 -16.663 1.00 96.50 95 SER A C 1
ATOM 726 O O . SER A 1 95 ? -0.447 -4.704 -16.127 1.00 96.50 95 SER A O 1
ATOM 728 N N . ASP A 1 96 ? -0.239 -6.839 -16.793 1.00 95.44 96 ASP A N 1
ATOM 729 C CA . ASP A 1 96 ? 1.145 -6.991 -16.325 1.00 95.44 96 ASP A CA 1
ATOM 730 C C . ASP A 1 96 ? 2.087 -5.944 -16.949 1.00 95.44 96 ASP A C 1
ATOM 732 O O . ASP A 1 96 ? 3.014 -5.474 -16.295 1.00 95.44 96 ASP A O 1
ATOM 736 N N . ASP A 1 97 ? 1.847 -5.539 -18.200 1.00 95.88 97 ASP A N 1
ATOM 737 C CA . ASP A 1 97 ? 2.639 -4.495 -18.861 1.00 95.88 97 ASP A CA 1
ATOM 738 C C . ASP A 1 97 ? 2.418 -3.128 -18.218 1.00 95.88 97 ASP A C 1
ATOM 740 O O . ASP A 1 97 ? 3.382 -2.417 -17.937 1.00 95.88 97 ASP A O 1
ATOM 744 N N . LYS A 1 98 ? 1.169 -2.794 -17.870 1.00 96.06 98 LYS A N 1
ATOM 745 C CA . LYS A 1 98 ? 0.877 -1.553 -17.151 1.00 96.06 98 LYS A CA 1
ATOM 746 C C . LYS A 1 98 ? 1.495 -1.558 -15.753 1.00 96.06 98 LYS A C 1
ATOM 748 O O . LYS A 1 98 ? 1.991 -0.529 -15.301 1.00 96.06 98 LYS A O 1
ATOM 753 N N . VAL A 1 99 ? 1.517 -2.711 -15.085 1.00 96.62 99 VAL A N 1
ATOM 754 C CA . VAL A 1 99 ? 2.230 -2.879 -13.812 1.00 96.62 99 VAL A CA 1
ATOM 755 C C . VAL A 1 99 ? 3.733 -2.641 -13.996 1.00 96.62 99 VAL A C 1
ATOM 757 O O . VAL A 1 99 ? 4.325 -1.888 -13.226 1.00 96.62 99 VAL A O 1
ATOM 760 N N . ARG A 1 100 ? 4.357 -3.201 -15.042 1.00 95.75 100 ARG A N 1
ATOM 761 C CA . ARG A 1 100 ? 5.776 -2.949 -15.358 1.00 95.75 100 ARG A CA 1
ATOM 762 C C . ARG A 1 100 ? 6.060 -1.472 -15.631 1.00 95.75 100 ARG A C 1
ATOM 764 O O . ARG A 1 100 ? 7.089 -0.977 -15.174 1.00 95.75 100 ARG A O 1
ATOM 771 N N . ASP A 1 101 ? 5.160 -0.763 -16.309 1.00 96.19 101 ASP A N 1
ATOM 772 C CA . ASP A 1 101 ? 5.282 0.683 -16.526 1.00 96.19 101 ASP A CA 1
ATOM 773 C C . ASP A 1 101 ? 5.279 1.451 -15.199 1.00 96.19 101 ASP A C 1
ATOM 775 O O . ASP A 1 101 ? 6.161 2.276 -14.961 1.00 96.19 101 ASP A O 1
ATOM 779 N N . ILE A 1 102 ? 4.361 1.115 -14.287 1.00 96.19 102 ILE A N 1
ATOM 780 C CA . ILE A 1 102 ? 4.327 1.707 -12.941 1.00 96.19 102 ILE A CA 1
ATOM 781 C C . ILE A 1 102 ? 5.640 1.432 -12.202 1.00 96.19 102 ILE A C 1
ATOM 783 O O . ILE A 1 102 ? 6.218 2.346 -11.618 1.00 96.19 102 ILE A O 1
ATOM 787 N N . LEU A 1 103 ? 6.170 0.208 -12.263 1.00 96.19 103 LEU A N 1
ATOM 788 C CA . LEU A 1 103 ? 7.459 -0.123 -11.646 1.00 96.19 103 LEU A CA 1
ATOM 789 C C . LEU A 1 103 ? 8.629 0.643 -12.275 1.00 96.19 103 LEU A C 1
ATOM 791 O O . LEU A 1 103 ? 9.589 0.973 -11.578 1.00 96.19 103 LEU A O 1
ATOM 795 N N . ASN A 1 104 ? 8.580 0.931 -13.576 1.00 95.00 104 ASN A N 1
ATOM 796 C CA . ASN A 1 104 ? 9.581 1.759 -14.245 1.00 95.00 104 ASN A CA 1
ATOM 797 C C . ASN A 1 104 ? 9.535 3.212 -13.769 1.00 95.00 104 ASN A C 1
ATOM 799 O O . ASN A 1 104 ? 10.591 3.821 -13.608 1.00 95.00 104 ASN A O 1
ATOM 803 N N . GLU A 1 105 ? 8.345 3.740 -13.491 1.00 94.62 105 GLU A N 1
ATOM 804 C CA . GLU A 1 105 ? 8.178 5.070 -12.904 1.00 94.62 105 GLU A CA 1
ATOM 805 C C . GLU A 1 105 ? 8.599 5.120 -11.427 1.00 94.62 105 GLU A C 1
ATOM 807 O O . GLU A 1 105 ? 9.229 6.089 -11.006 1.00 94.62 105 GLU A O 1
ATOM 812 N N . LEU A 1 106 ? 8.272 4.089 -10.637 1.00 93.12 106 LEU A N 1
ATOM 813 C CA . LEU A 1 106 ? 8.626 4.009 -9.213 1.00 93.12 106 LEU A CA 1
ATOM 814 C C . LEU A 1 106 ? 10.124 3.769 -8.994 1.00 93.12 106 LEU A C 1
ATOM 816 O O . LEU A 1 106 ? 10.712 4.304 -8.055 1.00 93.12 106 LEU A O 1
ATOM 820 N N . PHE A 1 107 ? 10.744 2.981 -9.871 1.00 93.50 107 PHE A N 1
ATOM 821 C CA . PHE A 1 107 ? 12.160 2.637 -9.818 1.00 93.50 107 PHE A CA 1
ATOM 822 C C . PHE A 1 107 ? 12.826 2.962 -11.165 1.00 93.50 107 PHE A C 1
ATOM 824 O O . PHE A 1 107 ? 13.132 2.054 -11.958 1.00 93.50 107 PHE A O 1
ATOM 831 N N . PRO A 1 108 ? 13.037 4.260 -11.456 1.00 92.94 108 PRO A N 1
ATOM 832 C CA . PRO A 1 108 ? 13.660 4.685 -12.697 1.00 92.94 108 PRO A CA 1
ATOM 833 C C . PRO A 1 108 ? 15.116 4.220 -12.747 1.00 92.94 108 PRO A C 1
ATOM 835 O O . PRO A 1 108 ? 15.796 4.090 -11.731 1.00 92.94 108 PRO A O 1
ATOM 838 N N . THR A 1 109 ? 15.598 3.943 -13.952 1.00 91.00 109 THR A N 1
ATOM 839 C CA . THR A 1 109 ? 16.999 3.600 -14.216 1.00 91.00 109 THR A CA 1
ATOM 840 C C . THR A 1 109 ? 17.495 4.504 -15.329 1.00 91.00 109 THR A C 1
ATOM 842 O O . THR A 1 109 ? 16.836 4.606 -16.363 1.00 91.00 109 THR A O 1
ATOM 845 N N . LYS A 1 110 ? 18.628 5.171 -15.123 1.00 90.75 110 LYS A N 1
ATOM 846 C CA . LYS A 1 110 ? 19.253 6.044 -16.116 1.00 90.75 110 LYS A CA 1
ATOM 847 C C . LYS A 1 110 ? 20.360 5.308 -16.865 1.00 90.75 110 LYS A C 1
ATOM 849 O O . LYS A 1 110 ? 20.929 4.332 -16.372 1.00 90.75 110 LYS A O 1
ATOM 854 N N . GLU A 1 111 ? 20.687 5.771 -18.068 1.00 87.19 111 GLU A N 1
ATOM 855 C CA . GLU A 1 111 ? 21.778 5.178 -18.850 1.00 87.19 111 GLU A CA 1
ATOM 856 C C . GLU A 1 111 ? 23.144 5.351 -18.177 1.00 87.19 111 GLU A C 1
ATOM 858 O O . GLU A 1 111 ? 23.969 4.439 -18.246 1.00 87.19 111 GLU A O 1
ATOM 863 N N . ASP A 1 112 ? 23.358 6.463 -17.474 1.00 92.94 112 ASP A N 1
ATOM 864 C CA . ASP A 1 112 ? 24.590 6.794 -16.753 1.00 92.94 112 ASP A CA 1
ATOM 865 C C . ASP A 1 112 ? 24.698 6.133 -15.367 1.00 92.94 112 ASP A C 1
ATOM 867 O O . ASP A 1 112 ? 25.746 6.218 -14.723 1.00 92.94 112 ASP A O 1
ATOM 871 N N . ASP A 1 113 ? 23.660 5.419 -14.915 1.00 92.12 113 ASP A N 1
ATOM 872 C CA . ASP A 1 113 ? 23.724 4.658 -13.670 1.00 92.12 113 ASP A CA 1
ATOM 873 C C . ASP A 1 113 ? 24.782 3.547 -13.757 1.00 92.12 113 ASP A C 1
ATOM 875 O O . ASP A 1 113 ? 24.887 2.814 -14.748 1.00 92.12 113 ASP A O 1
ATOM 879 N N . SER A 1 114 ? 25.531 3.364 -12.666 1.00 93.88 114 SER A N 1
ATOM 880 C CA . SER A 1 114 ? 26.470 2.243 -12.538 1.00 93.88 114 SER A CA 1
ATOM 881 C C . SER A 1 114 ? 25.763 0.888 -12.679 1.00 93.88 114 SER A C 1
ATOM 883 O O . SER A 1 114 ? 24.613 0.733 -12.256 1.00 93.88 114 SER A O 1
ATOM 885 N N . ASP A 1 115 ? 26.477 -0.133 -13.158 1.00 94.00 115 ASP A N 1
ATOM 886 C CA . ASP A 1 115 ? 25.940 -1.497 -13.296 1.00 94.00 115 ASP A CA 1
ATOM 887 C C . ASP A 1 115 ? 25.358 -2.040 -11.985 1.00 94.00 115 ASP A C 1
ATOM 889 O O . ASP A 1 115 ? 24.343 -2.737 -11.982 1.00 94.00 115 ASP A O 1
ATOM 893 N N . ARG A 1 116 ? 25.946 -1.653 -10.846 1.00 90.81 116 ARG A N 1
ATOM 894 C CA . ARG A 1 116 ? 25.447 -2.016 -9.514 1.00 90.81 116 ARG A CA 1
ATOM 895 C C . ARG A 1 116 ? 24.054 -1.444 -9.240 1.00 90.81 116 ARG A C 1
ATOM 897 O O . ARG A 1 116 ? 23.209 -2.142 -8.680 1.00 90.81 116 ARG A O 1
ATOM 904 N N . VAL A 1 117 ? 23.812 -0.187 -9.611 1.00 90.31 117 VAL A N 1
ATOM 905 C CA . VAL A 1 117 ? 22.502 0.469 -9.447 1.00 90.31 117 VAL A CA 1
ATOM 906 C C . VAL A 1 117 ? 21.477 -0.188 -10.365 1.00 90.31 117 VAL A C 1
ATOM 908 O O . VAL A 1 117 ? 20.429 -0.612 -9.887 1.00 90.31 117 VAL A O 1
ATOM 911 N N . LYS A 1 118 ? 21.822 -0.399 -11.640 1.00 92.75 118 LYS A N 1
ATOM 912 C CA . LYS A 1 118 ? 20.966 -1.097 -12.614 1.00 92.75 118 LYS A CA 1
ATOM 913 C C . LYS A 1 118 ? 20.581 -2.503 -12.139 1.00 92.75 118 LYS A C 1
ATOM 915 O O . LYS A 1 118 ? 19.412 -2.879 -12.212 1.00 92.75 118 LYS A O 1
ATOM 920 N N . ALA A 1 119 ? 21.541 -3.263 -11.607 1.00 92.62 119 ALA A N 1
ATOM 921 C CA . ALA A 1 119 ? 21.298 -4.597 -11.061 1.00 92.62 119 ALA A CA 1
ATOM 922 C C . ALA A 1 119 ? 20.393 -4.566 -9.819 1.00 92.62 119 ALA A C 1
ATOM 924 O O . ALA A 1 119 ? 19.497 -5.398 -9.694 1.00 92.62 119 ALA A O 1
ATOM 925 N N . THR A 1 120 ? 20.586 -3.589 -8.928 1.00 90.00 120 THR A N 1
ATOM 926 C CA . THR A 1 120 ? 19.743 -3.417 -7.733 1.00 90.00 120 THR A CA 1
ATOM 927 C C . THR A 1 120 ? 18.304 -3.078 -8.120 1.00 90.00 120 THR A C 1
ATOM 929 O O . THR A 1 120 ? 17.372 -3.698 -7.617 1.00 90.00 120 THR A O 1
ATOM 932 N N . THR A 1 121 ? 18.111 -2.146 -9.057 1.00 92.19 121 THR A N 1
ATOM 933 C CA . THR A 1 121 ? 16.776 -1.768 -9.538 1.00 92.19 121 THR A CA 1
ATOM 934 C C . THR A 1 121 ? 16.067 -2.932 -10.222 1.00 92.19 121 THR A C 1
ATOM 936 O O . THR A 1 121 ? 14.882 -3.150 -9.981 1.00 92.19 121 THR A O 1
ATOM 939 N N . ARG A 1 122 ? 16.781 -3.718 -11.040 1.00 93.81 122 ARG A N 1
ATOM 940 C CA . ARG A 1 122 ? 16.222 -4.929 -11.655 1.00 93.81 122 ARG A CA 1
ATOM 941 C C . ARG A 1 122 ? 15.769 -5.932 -10.596 1.00 93.81 122 ARG A C 1
ATOM 943 O O . ARG A 1 122 ? 14.638 -6.392 -10.659 1.00 93.81 122 ARG A O 1
ATOM 950 N N . LYS A 1 123 ? 16.609 -6.184 -9.589 1.00 92.38 123 LYS A N 1
ATOM 951 C CA . LYS A 1 123 ? 16.287 -7.091 -8.484 1.00 92.38 123 LYS A CA 1
ATOM 952 C C . LYS A 1 123 ? 15.006 -6.681 -7.748 1.00 92.38 123 LYS A C 1
ATOM 954 O O . LYS A 1 123 ? 14.165 -7.535 -7.516 1.00 92.38 123 LYS A O 1
ATOM 959 N N . ILE A 1 124 ? 14.828 -5.392 -7.446 1.00 91.56 124 ILE A N 1
ATOM 960 C CA . ILE A 1 124 ? 13.610 -4.890 -6.782 1.00 91.56 124 ILE A CA 1
ATOM 961 C C . ILE A 1 124 ? 12.363 -5.138 -7.646 1.00 91.56 124 ILE A C 1
ATOM 963 O O . ILE A 1 124 ? 11.331 -5.568 -7.140 1.00 91.56 124 ILE A O 1
ATOM 967 N N . LYS A 1 125 ? 12.450 -4.895 -8.961 1.00 94.69 125 LYS A N 1
ATOM 968 C CA . LYS A 1 125 ? 11.332 -5.152 -9.885 1.00 94.69 125 LYS A CA 1
ATOM 969 C C . LYS A 1 125 ? 11.006 -6.643 -9.974 1.00 94.69 125 LYS A C 1
ATOM 971 O O . LYS A 1 125 ? 9.834 -7.000 -9.967 1.00 94.69 125 LYS A O 1
ATOM 976 N N . ASP A 1 126 ? 12.022 -7.499 -10.022 1.00 94.06 126 ASP A N 1
ATOM 977 C CA . ASP A 1 126 ? 11.841 -8.952 -10.061 1.00 94.06 126 ASP A CA 1
ATOM 978 C C . ASP A 1 126 ? 11.207 -9.472 -8.759 1.00 94.06 126 ASP A C 1
ATOM 980 O O . ASP A 1 126 ? 10.266 -10.259 -8.816 1.00 94.06 126 ASP A O 1
ATOM 984 N N . GLU A 1 127 ? 11.652 -8.985 -7.594 1.00 92.44 127 GLU A N 1
ATOM 985 C CA . GLU A 1 127 ? 11.061 -9.299 -6.280 1.00 92.44 127 GLU A CA 1
ATOM 986 C C . GLU A 1 127 ? 9.580 -8.905 -6.210 1.00 92.44 127 GLU A C 1
ATOM 988 O O . GLU A 1 127 ? 8.750 -9.697 -5.760 1.00 92.44 127 GLU A O 1
ATOM 993 N N . TYR A 1 128 ? 9.222 -7.725 -6.726 1.00 94.81 128 TYR A N 1
ATOM 994 C CA . TYR A 1 128 ? 7.822 -7.322 -6.839 1.00 94.81 128 TYR A CA 1
ATOM 995 C C . TYR A 1 128 ? 7.017 -8.294 -7.716 1.00 94.81 128 TYR A C 1
ATOM 997 O O . TYR A 1 128 ? 5.925 -8.716 -7.337 1.00 94.81 128 TYR A O 1
ATOM 1005 N N . MET A 1 129 ? 7.541 -8.666 -8.891 1.00 94.75 129 MET A N 1
ATOM 1006 C CA . MET A 1 129 ? 6.835 -9.575 -9.801 1.00 94.75 129 MET A CA 1
ATOM 1007 C C . MET A 1 129 ? 6.668 -10.968 -9.189 1.00 94.75 129 MET A C 1
ATOM 1009 O O . MET A 1 129 ? 5.640 -11.601 -9.411 1.00 94.75 129 MET A O 1
ATOM 1013 N N . VAL A 1 130 ? 7.635 -11.438 -8.393 1.00 92.81 130 VAL A N 1
ATOM 1014 C CA . VAL A 1 130 ? 7.480 -12.667 -7.600 1.00 92.81 130 VAL A CA 1
ATOM 1015 C C . VAL A 1 130 ? 6.282 -12.540 -6.662 1.00 92.81 130 VAL A C 1
ATOM 1017 O O . VAL A 1 130 ? 5.437 -13.432 -6.672 1.00 92.81 130 VAL A O 1
ATOM 1020 N N . CYS A 1 131 ? 6.167 -11.426 -5.930 1.00 90.94 131 CYS A N 1
ATOM 1021 C CA . CYS A 1 131 ? 5.040 -11.185 -5.027 1.00 90.94 131 CYS A CA 1
ATOM 1022 C C . CYS A 1 131 ? 3.700 -11.167 -5.777 1.00 90.94 131 CYS A C 1
ATOM 1024 O O . CYS A 1 131 ? 2.759 -11.839 -5.370 1.00 90.94 131 CYS A O 1
ATOM 1026 N N . LEU A 1 132 ? 3.634 -10.494 -6.931 1.00 93.00 132 LEU A N 1
ATOM 1027 C CA . LEU A 1 132 ? 2.426 -10.411 -7.764 1.00 93.00 132 LEU A CA 1
ATOM 1028 C C . LEU A 1 132 ? 1.897 -11.779 -8.223 1.00 93.00 132 LEU A C 1
ATOM 1030 O O . LEU A 1 132 ? 0.698 -11.934 -8.459 1.00 93.00 132 LEU A O 1
ATOM 1034 N N . PHE A 1 133 ? 2.782 -12.765 -8.367 1.00 92.38 133 PHE A N 1
ATOM 1035 C CA . PHE A 1 133 ? 2.435 -14.114 -8.807 1.00 92.38 133 PHE A CA 1
ATOM 1036 C C . PHE A 1 133 ? 2.374 -15.143 -7.671 1.00 92.38 133 PHE A C 1
ATOM 1038 O O . PHE A 1 133 ? 2.278 -16.342 -7.958 1.00 92.38 133 PHE A O 1
ATOM 1045 N N . MET A 1 134 ? 2.413 -14.717 -6.404 1.00 88.94 134 MET A N 1
ATOM 1046 C CA . MET A 1 134 ? 2.271 -15.641 -5.282 1.00 88.94 134 MET A CA 1
ATOM 1047 C C . MET A 1 134 ? 0.861 -16.267 -5.227 1.00 88.94 134 MET A C 1
ATOM 1049 O O . MET A 1 134 ? -0.124 -15.652 -5.652 1.00 88.94 134 MET A O 1
ATOM 1053 N N . PRO A 1 135 ? 0.734 -17.520 -4.741 1.00 86.69 135 PRO A N 1
ATOM 1054 C CA . PRO A 1 135 ? -0.535 -18.249 -4.777 1.00 86.69 135 PRO A CA 1
ATOM 1055 C C . PRO A 1 135 ? -1.685 -17.607 -3.993 1.00 86.69 135 PRO A C 1
ATOM 1057 O O . PRO A 1 135 ? -2.847 -17.799 -4.350 1.00 86.69 135 PRO A O 1
ATOM 1060 N N . ASP A 1 136 ? -1.372 -16.872 -2.934 1.00 80.88 136 ASP A N 1
ATOM 1061 C CA . ASP A 1 136 ? -2.304 -16.153 -2.064 1.00 80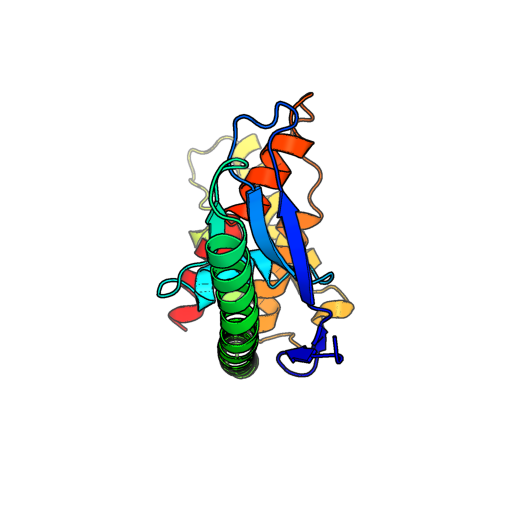.88 136 ASP A CA 1
ATOM 1062 C C . ASP A 1 136 ? -2.965 -14.943 -2.747 1.00 80.88 136 ASP A C 1
ATOM 1064 O O . ASP A 1 136 ? -4.139 -14.659 -2.486 1.00 80.88 136 ASP A O 1
ATOM 1068 N N . LEU A 1 137 ? -2.273 -14.295 -3.690 1.00 85.06 137 LEU A N 1
ATOM 1069 C CA . LEU A 1 137 ? -2.809 -13.186 -4.489 1.00 85.06 137 LEU A CA 1
ATOM 1070 C C . LEU A 1 137 ? -3.546 -13.619 -5.761 1.00 85.06 137 LEU A C 1
ATOM 1072 O O . LEU A 1 137 ? -4.160 -12.781 -6.424 1.00 85.06 137 LEU A O 1
ATOM 1076 N N . ASN A 1 138 ? -3.569 -14.915 -6.094 1.00 87.69 138 ASN A N 1
ATOM 1077 C CA . ASN A 1 138 ? -4.182 -15.412 -7.335 1.00 87.69 138 ASN A CA 1
ATOM 1078 C C . ASN A 1 138 ? -5.635 -14.955 -7.538 1.00 87.69 138 ASN A C 1
ATOM 1080 O O . ASN A 1 138 ? -6.033 -14.670 -8.665 1.00 87.69 138 ASN A O 1
ATOM 1084 N N . LYS A 1 139 ? -6.420 -14.852 -6.460 1.00 87.38 139 LYS A N 1
ATOM 1085 C CA . LYS A 1 139 ? -7.821 -14.394 -6.510 1.00 87.38 139 LYS A CA 1
ATOM 1086 C C . LYS A 1 139 ? -7.994 -12.937 -6.957 1.00 87.38 139 LYS A C 1
ATOM 1088 O O . LYS A 1 139 ? -9.070 -12.579 -7.415 1.00 87.38 139 LYS A O 1
ATOM 1093 N N . PHE A 1 140 ? -6.953 -12.114 -6.836 1.00 90.12 140 PHE A N 1
ATOM 1094 C CA . PHE A 1 140 ? -6.950 -10.701 -7.221 1.00 90.12 140 PHE A CA 1
ATOM 1095 C C . PHE A 1 140 ? -6.014 -10.430 -8.406 1.00 90.12 140 PHE A C 1
ATOM 1097 O O . PHE A 1 140 ? -5.698 -9.277 -8.712 1.00 90.12 140 PHE A O 1
ATOM 1104 N N . ARG A 1 141 ? -5.545 -11.480 -9.086 1.00 91.94 141 ARG A N 1
ATOM 1105 C CA . ARG A 1 141 ? -4.625 -11.357 -10.215 1.00 91.94 141 ARG A CA 1
ATOM 1106 C C . ARG A 1 141 ? -5.252 -10.543 -11.349 1.00 91.94 141 ARG A C 1
ATOM 1108 O O . ARG A 1 141 ? -6.401 -10.759 -11.716 1.00 91.94 141 ARG A O 1
ATOM 1115 N N . GLY A 1 142 ? -4.466 -9.631 -11.921 1.00 94.12 142 GLY A N 1
ATOM 1116 C CA . GLY A 1 142 ? -4.924 -8.741 -12.992 1.00 94.12 142 GLY A CA 1
ATOM 1117 C C . GLY A 1 142 ? -5.825 -7.601 -12.511 1.00 94.12 142 GLY A C 1
ATOM 1118 O O . GLY A 1 142 ? -6.465 -6.953 -13.332 1.00 94.12 142 GLY A O 1
ATOM 1119 N N . THR A 1 143 ? -5.881 -7.345 -11.201 1.00 95.44 143 THR A N 1
ATOM 1120 C CA . THR A 1 143 ? -6.629 -6.223 -10.617 1.00 95.44 143 THR A CA 1
ATOM 1121 C C . THR A 1 143 ? -5.682 -5.235 -9.946 1.00 95.44 143 THR A C 1
ATOM 1123 O O . THR A 1 143 ? -4.605 -5.614 -9.469 1.00 95.44 143 THR A O 1
ATOM 1126 N N . SER A 1 144 ? -6.085 -3.967 -9.863 1.00 93.69 144 SER A N 1
ATOM 1127 C CA . SER A 1 144 ? -5.338 -2.954 -9.112 1.00 93.69 144 SER A CA 1
ATOM 1128 C C . SER A 1 144 ? -5.199 -3.347 -7.637 1.00 93.69 144 SER A C 1
ATOM 1130 O O . SER A 1 144 ? -4.166 -3.076 -7.027 1.00 93.69 144 SER A O 1
ATOM 1132 N N . TRP A 1 145 ? -6.188 -4.046 -7.066 1.00 91.56 145 TRP A N 1
ATOM 1133 C CA . TRP A 1 145 ? -6.101 -4.559 -5.697 1.00 91.56 145 TRP A CA 1
ATOM 1134 C C . TRP A 1 145 ? -4.977 -5.587 -5.549 1.00 91.56 145 TRP A C 1
ATOM 1136 O O . TRP A 1 145 ? -4.143 -5.456 -4.655 1.00 91.56 145 TRP A O 1
ATOM 1146 N N . GLY A 1 146 ? -4.875 -6.557 -6.461 1.00 91.75 146 GLY A N 1
ATOM 1147 C CA . GLY A 1 146 ? -3.773 -7.525 -6.470 1.00 91.75 146 GLY A CA 1
ATOM 1148 C C . GLY A 1 146 ? -2.403 -6.858 -6.623 1.00 91.75 146 GLY A C 1
ATOM 1149 O O . GLY A 1 146 ? -1.466 -7.195 -5.902 1.00 91.75 146 GLY A O 1
ATOM 1150 N N . ALA A 1 147 ? -2.303 -5.848 -7.493 1.00 93.50 147 ALA A N 1
ATOM 1151 C CA . ALA A 1 147 ? -1.071 -5.086 -7.689 1.00 93.50 147 ALA A CA 1
ATOM 1152 C C . ALA A 1 147 ? -0.644 -4.300 -6.432 1.00 93.50 147 ALA A C 1
ATOM 1154 O O . ALA A 1 147 ? 0.552 -4.210 -6.133 1.00 93.50 147 ALA A O 1
ATOM 1155 N N . LEU A 1 148 ? -1.601 -3.747 -5.681 1.00 91.12 148 LEU A N 1
ATOM 1156 C CA . LEU A 1 148 ? -1.329 -3.064 -4.416 1.00 91.12 148 LEU A CA 1
ATOM 1157 C C . LEU A 1 148 ? -0.865 -4.045 -3.330 1.00 91.12 148 LEU A C 1
ATOM 1159 O O . LEU A 1 148 ? 0.132 -3.783 -2.660 1.00 91.12 148 LEU A O 1
ATOM 1163 N N . ASN A 1 149 ? -1.547 -5.185 -3.194 1.00 87.31 149 ASN A N 1
ATOM 1164 C CA . ASN A 1 149 ? -1.191 -6.217 -2.218 1.00 87.31 149 ASN A CA 1
ATOM 1165 C C . ASN A 1 149 ? 0.214 -6.785 -2.472 1.00 87.31 149 ASN A C 1
ATOM 1167 O O . ASN A 1 149 ? 0.989 -6.922 -1.533 1.00 87.31 149 ASN A O 1
ATOM 1171 N N . ALA A 1 150 ? 0.602 -6.979 -3.735 1.00 90.88 150 ALA A N 1
ATOM 1172 C CA . ALA A 1 150 ? 1.957 -7.405 -4.084 1.00 90.88 150 ALA A CA 1
ATOM 1173 C C . ALA A 1 150 ? 3.044 -6.425 -3.599 1.00 90.88 150 ALA A C 1
ATOM 1175 O O . ALA A 1 150 ? 4.128 -6.844 -3.197 1.00 90.88 150 ALA A O 1
ATOM 1176 N N . MET A 1 151 ? 2.760 -5.113 -3.607 1.00 90.06 151 MET A N 1
ATOM 1177 C CA . MET A 1 151 ? 3.680 -4.107 -3.060 1.00 90.06 151 MET A CA 1
ATOM 1178 C C . MET A 1 151 ? 3.773 -4.213 -1.536 1.00 90.06 151 MET A C 1
ATOM 1180 O O . MET A 1 151 ? 4.863 -4.073 -0.983 1.00 90.06 151 MET A O 1
ATOM 1184 N N . CYS A 1 152 ? 2.647 -4.462 -0.860 1.00 82.75 152 CYS A N 1
ATOM 1185 C CA . CYS A 1 152 ? 2.629 -4.703 0.580 1.00 82.75 152 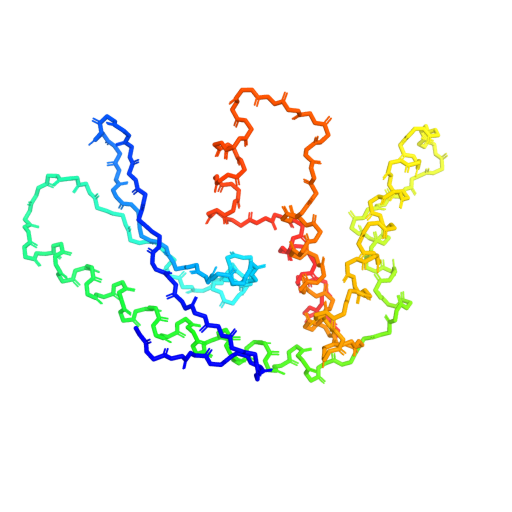CYS A CA 1
ATOM 1186 C C . CYS A 1 152 ? 3.481 -5.921 0.950 1.00 82.75 152 CYS A C 1
ATOM 1188 O O . CYS A 1 152 ? 4.354 -5.794 1.807 1.00 82.75 152 CYS A O 1
ATOM 1190 N N . ASP A 1 153 ? 3.292 -7.046 0.259 1.00 82.94 153 ASP A N 1
ATOM 1191 C CA . ASP A 1 153 ? 4.033 -8.279 0.528 1.00 82.94 153 ASP A CA 1
ATOM 1192 C C . ASP A 1 153 ? 5.530 -8.103 0.297 1.00 82.94 153 ASP A C 1
ATOM 1194 O O . ASP A 1 153 ? 6.327 -8.513 1.140 1.00 82.94 153 ASP A O 1
ATOM 1198 N N . MET A 1 154 ? 5.920 -7.439 -0.797 1.00 85.62 154 MET A N 1
ATOM 1199 C CA . MET A 1 154 ? 7.326 -7.152 -1.087 1.00 85.62 154 MET A CA 1
ATOM 1200 C C . MET A 1 154 ? 7.960 -6.297 0.015 1.00 85.62 154 MET A C 1
ATOM 1202 O O . MET A 1 154 ? 9.082 -6.556 0.439 1.00 85.62 154 MET A O 1
ATOM 1206 N N . VAL A 1 155 ? 7.263 -5.260 0.482 1.00 80.81 155 VAL A N 1
ATOM 1207 C CA . VAL A 1 155 ? 7.776 -4.368 1.529 1.00 80.81 155 VAL A CA 1
ATOM 1208 C C . VAL A 1 155 ? 7.896 -5.081 2.875 1.00 80.81 155 VAL A C 1
ATOM 1210 O O . VAL A 1 155 ? 8.849 -4.814 3.607 1.00 80.81 155 VAL A O 1
ATOM 1213 N N . ASP A 1 156 ? 6.956 -5.967 3.199 1.00 71.06 156 ASP A N 1
ATOM 1214 C CA . ASP A 1 156 ? 6.927 -6.674 4.480 1.00 71.06 156 ASP A CA 1
ATOM 1215 C C . ASP A 1 156 ? 7.925 -7.843 4.536 1.00 71.06 156 ASP A C 1
ATOM 1217 O O . ASP A 1 156 ? 8.634 -8.022 5.526 1.00 71.06 156 ASP A O 1
ATOM 1221 N N . HIS A 1 157 ? 8.049 -8.605 3.444 1.00 70.31 157 HIS A N 1
ATOM 1222 C CA . HIS A 1 157 ? 8.893 -9.802 3.389 1.00 70.31 157 HIS A CA 1
ATOM 1223 C C . HIS A 1 157 ? 10.340 -9.531 2.962 1.00 70.31 157 HIS A C 1
ATOM 1225 O O . HIS A 1 157 ? 11.199 -10.408 3.116 1.00 70.31 157 HIS A O 1
ATOM 1231 N N . ASN A 1 158 ? 10.659 -8.339 2.447 1.00 64.31 158 ASN A N 1
ATOM 1232 C CA . ASN A 1 158 ? 12.025 -8.041 2.040 1.00 64.31 158 ASN A CA 1
ATOM 1233 C C . ASN A 1 158 ? 12.941 -7.841 3.251 1.00 64.31 158 ASN A C 1
ATOM 1235 O O . ASN A 1 158 ? 12.917 -6.819 3.941 1.00 64.31 158 ASN A O 1
ATOM 1239 N N . ALA A 1 159 ? 13.834 -8.814 3.452 1.00 57.56 159 ALA A N 1
ATOM 1240 C CA . ALA A 1 159 ? 14.929 -8.697 4.400 1.00 57.56 159 ALA A CA 1
ATOM 1241 C C . ALA A 1 159 ? 15.730 -7.407 4.134 1.00 57.56 159 ALA A C 1
ATOM 1243 O O . ALA A 1 159 ? 16.022 -7.067 2.979 1.00 57.56 159 ALA A O 1
ATOM 1244 N N . PRO A 1 160 ? 16.128 -6.673 5.185 1.00 62.78 160 PRO A N 1
ATOM 1245 C CA . PRO A 1 160 ? 16.829 -5.419 4.995 1.00 62.78 160 PRO A CA 1
ATOM 1246 C C . PRO A 1 160 ? 18.174 -5.632 4.316 1.00 62.78 160 PRO A C 1
ATOM 1248 O O . PRO A 1 160 ? 18.972 -6.473 4.723 1.00 62.78 160 PRO A O 1
ATOM 1251 N N . GLN A 1 161 ? 18.489 -4.757 3.362 1.00 60.16 161 GLN A N 1
ATOM 1252 C CA . GLN A 1 161 ? 19.817 -4.700 2.738 1.00 60.16 161 GLN A CA 1
ATOM 1253 C C . GLN A 1 161 ? 20.934 -4.416 3.763 1.00 60.16 161 GLN A C 1
ATOM 1255 O O . GLN A 1 161 ? 22.096 -4.739 3.531 1.00 60.16 161 GLN A O 1
ATOM 1260 N N . ARG A 1 162 ? 20.593 -3.804 4.908 1.00 64.81 162 ARG A N 1
ATOM 1261 C CA . ARG A 1 162 ? 21.497 -3.577 6.040 1.00 64.81 162 ARG A CA 1
ATOM 1262 C C . ARG A 1 162 ? 20.762 -3.800 7.359 1.00 64.81 162 ARG A C 1
ATOM 1264 O O . ARG A 1 162 ? 19.898 -3.006 7.723 1.00 64.81 162 ARG A O 1
ATOM 1271 N N . MET A 1 163 ? 21.177 -4.820 8.103 1.00 70.75 163 MET A N 1
ATOM 1272 C CA . MET A 1 163 ? 20.777 -5.005 9.497 1.00 70.75 163 MET A CA 1
ATOM 1273 C C . MET A 1 163 ? 21.509 -3.995 10.386 1.00 70.75 163 MET A C 1
ATOM 1275 O O . MET A 1 163 ? 22.736 -3.999 10.472 1.00 70.75 163 MET A O 1
ATOM 1279 N N . THR A 1 164 ? 20.757 -3.108 11.030 1.00 77.62 164 THR A N 1
ATOM 1280 C CA . THR A 1 164 ? 21.251 -2.213 12.085 1.00 77.62 164 THR A CA 1
ATOM 1281 C C . THR A 1 164 ? 20.618 -2.607 13.415 1.00 77.62 164 THR A C 1
ATOM 1283 O O . THR A 1 164 ? 19.545 -3.204 13.429 1.00 77.62 164 THR A O 1
ATOM 1286 N N . GLU A 1 165 ? 21.243 -2.247 14.538 1.00 73.38 165 GLU A N 1
ATOM 1287 C CA . GLU A 1 165 ? 20.684 -2.522 15.876 1.00 73.38 165 GLU A CA 1
ATOM 1288 C C . GLU A 1 165 ? 19.269 -1.946 16.051 1.00 73.38 165 GLU A C 1
ATOM 1290 O O . GLU A 1 165 ? 18.427 -2.552 16.701 1.00 73.38 165 GLU A O 1
ATOM 1295 N N . LYS A 1 166 ? 18.978 -0.811 15.399 1.00 74.25 166 LYS A N 1
ATOM 1296 C CA . LYS A 1 166 ? 17.667 -0.142 15.427 1.00 74.25 166 LYS A CA 1
ATOM 1297 C C . LYS A 1 166 ? 16.744 -0.526 14.269 1.00 74.25 166 LYS A C 1
ATOM 1299 O O . LYS A 1 166 ? 15.754 0.160 14.024 1.00 74.25 166 LYS A O 1
ATOM 1304 N N . TYR A 1 167 ? 17.072 -1.560 13.492 1.00 69.75 167 TYR A N 1
ATOM 1305 C CA . TYR A 1 167 ? 16.309 -1.892 12.287 1.00 69.75 167 TYR A CA 1
ATOM 1306 C C . TYR A 1 167 ? 14.838 -2.181 12.600 1.00 69.75 167 TYR A C 1
ATOM 1308 O O . TYR A 1 167 ? 13.968 -1.586 11.972 1.00 69.75 167 TYR A O 1
ATOM 1316 N N . GLN A 1 168 ? 14.565 -3.028 13.597 1.00 63.75 168 GLN A N 1
ATOM 1317 C CA . GLN A 1 168 ? 13.193 -3.397 13.954 1.00 63.75 168 GLN A CA 1
ATOM 1318 C C . GLN A 1 168 ? 12.370 -2.194 14.425 1.00 63.75 168 GLN A C 1
ATOM 1320 O O . GLN A 1 168 ? 11.229 -2.050 14.002 1.00 63.75 168 GLN A O 1
ATOM 1325 N N . GLU A 1 169 ? 12.955 -1.303 15.230 1.00 65.62 169 GLU A N 1
ATOM 1326 C CA . GLU A 1 169 ? 12.296 -0.081 15.714 1.00 65.62 169 GLU A CA 1
ATOM 1327 C C . GLU A 1 169 ? 11.979 0.886 14.561 1.00 65.62 169 GLU A C 1
ATOM 1329 O O . GLU A 1 169 ? 10.852 1.363 14.426 1.00 65.62 169 GLU A O 1
ATOM 1334 N N . ASN A 1 170 ? 12.945 1.114 13.666 1.00 67.88 170 ASN A N 1
ATOM 1335 C CA . ASN A 1 170 ? 12.750 1.962 12.488 1.00 67.88 170 ASN A CA 1
ATOM 1336 C C . ASN A 1 170 ? 11.741 1.362 11.498 1.00 67.88 170 ASN A C 1
ATOM 1338 O O . ASN A 1 170 ? 10.998 2.103 10.855 1.00 67.88 170 ASN A O 1
ATOM 1342 N N . ASN A 1 171 ? 11.725 0.034 11.351 1.00 66.38 171 ASN A N 1
ATOM 1343 C CA . ASN A 1 171 ? 10.757 -0.664 10.511 1.00 66.38 171 ASN A CA 1
ATOM 1344 C C . ASN A 1 171 ? 9.344 -0.526 11.087 1.00 66.38 171 ASN A C 1
ATOM 1346 O O . ASN A 1 171 ? 8.414 -0.179 10.367 1.00 66.38 171 ASN A O 1
ATOM 1350 N N . TRP A 1 172 ? 9.209 -0.686 12.405 1.00 62.31 172 TRP A N 1
ATOM 1351 C CA . TRP A 1 172 ? 7.952 -0.486 13.120 1.00 62.31 172 TRP A CA 1
ATOM 1352 C C . TRP A 1 172 ? 7.388 0.926 12.953 1.00 62.31 172 TRP A C 1
ATOM 1354 O O . TRP A 1 172 ? 6.201 1.075 12.674 1.00 62.31 172 TRP A O 1
ATOM 1364 N N . ALA A 1 173 ? 8.225 1.961 13.064 1.00 64.06 173 ALA A N 1
ATOM 1365 C CA . ALA A 1 173 ? 7.790 3.342 12.847 1.00 64.06 173 ALA A CA 1
ATOM 1366 C C . ALA A 1 173 ? 7.256 3.561 11.419 1.00 64.06 173 ALA A C 1
ATOM 1368 O O . ALA A 1 173 ? 6.193 4.148 11.243 1.00 64.06 173 ALA A O 1
ATOM 1369 N N . ARG A 1 174 ? 7.937 3.015 10.401 1.00 64.44 174 ARG A N 1
ATOM 1370 C CA . ARG A 1 174 ? 7.485 3.085 8.997 1.00 64.44 174 ARG A CA 1
ATOM 1371 C C . ARG A 1 174 ? 6.173 2.355 8.768 1.00 64.44 174 ARG A C 1
ATOM 1373 O O . ARG A 1 174 ? 5.338 2.839 8.022 1.00 64.44 174 ARG A O 1
ATOM 1380 N N . ILE A 1 175 ? 5.992 1.203 9.404 1.00 59.44 175 ILE A N 1
ATOM 1381 C CA . ILE A 1 175 ? 4.745 0.447 9.323 1.00 59.44 175 ILE A CA 1
ATOM 1382 C C . ILE A 1 175 ? 3.611 1.264 9.959 1.00 59.44 175 ILE A C 1
ATOM 1384 O O . ILE A 1 175 ? 2.564 1.415 9.343 1.00 59.44 175 ILE A O 1
ATOM 1388 N N . ILE A 1 176 ? 3.824 1.858 11.140 1.00 58.81 176 ILE A N 1
ATOM 1389 C CA . ILE A 1 176 ? 2.819 2.689 11.831 1.00 58.81 176 ILE A CA 1
ATOM 1390 C C . ILE A 1 176 ? 2.458 3.953 11.048 1.00 58.81 176 ILE A C 1
ATOM 1392 O O . ILE A 1 176 ? 1.287 4.330 11.050 1.00 58.81 176 ILE A O 1
ATOM 1396 N N . ASP A 1 177 ? 3.432 4.619 10.431 1.00 61.78 177 ASP A N 1
ATOM 1397 C CA . ASP A 1 177 ? 3.221 5.896 9.739 1.00 61.78 177 ASP A CA 1
ATOM 1398 C C . ASP A 1 177 ? 2.808 5.717 8.266 1.00 61.78 177 ASP A C 1
ATOM 1400 O O . ASP A 1 177 ? 2.188 6.613 7.695 1.00 61.78 177 ASP A O 1
ATOM 1404 N N . GLY A 1 178 ? 3.080 4.545 7.686 1.00 65.12 178 GLY A N 1
ATOM 1405 C CA . GLY A 1 178 ? 2.832 4.207 6.290 1.00 65.12 178 GLY A CA 1
ATOM 1406 C C . GLY A 1 178 ? 4.104 4.028 5.474 1.00 65.12 178 GLY A C 1
ATOM 1407 O O . GLY A 1 178 ? 5.042 4.829 5.556 1.00 65.12 178 GLY A O 1
ATOM 1408 N N . HIS A 1 179 ? 4.156 2.965 4.666 1.00 75.56 179 HIS A N 1
ATOM 1409 C CA . HIS A 1 179 ? 5.307 2.731 3.806 1.00 75.56 179 HIS A CA 1
ATOM 1410 C C . HIS A 1 179 ? 5.187 3.487 2.476 1.00 75.56 179 HIS A C 1
ATOM 1412 O O . HIS A 1 179 ? 4.348 3.167 1.635 1.00 75.56 179 HIS A O 1
ATOM 1418 N N . TYR A 1 180 ? 6.122 4.410 2.233 1.00 80.00 180 TYR A N 1
ATOM 1419 C CA . TYR A 1 180 ? 6.121 5.299 1.063 1.00 80.00 180 TYR A CA 1
ATOM 1420 C C . TYR A 1 180 ? 5.984 4.586 -0.296 1.00 80.00 180 TYR A C 1
ATOM 1422 O O . TYR A 1 180 ? 5.374 5.133 -1.209 1.00 80.00 180 TYR A O 1
ATOM 1430 N N . LEU A 1 181 ? 6.543 3.376 -0.457 1.00 85.25 181 LEU A N 1
ATOM 1431 C CA . LEU A 1 181 ? 6.392 2.603 -1.702 1.00 85.25 181 LEU A CA 1
ATOM 1432 C C . LEU A 1 181 ? 4.956 2.139 -1.938 1.00 85.25 181 LEU A C 1
ATOM 1434 O O . LEU A 1 181 ? 4.513 2.104 -3.083 1.00 85.25 181 LEU A O 1
ATOM 1438 N N . VAL A 1 182 ? 4.233 1.793 -0.875 1.00 85.38 182 VAL A N 1
ATOM 1439 C CA . VAL A 1 182 ? 2.846 1.347 -1.002 1.00 85.38 182 VAL A CA 1
ATOM 1440 C C . VAL A 1 182 ? 1.950 2.544 -1.298 1.00 85.38 182 VAL A C 1
ATOM 1442 O O . VAL A 1 182 ? 1.124 2.467 -2.205 1.00 85.38 182 VAL A O 1
ATOM 1445 N N . ASP A 1 183 ? 2.185 3.677 -0.632 1.00 82.88 183 ASP A N 1
ATOM 1446 C CA . ASP A 1 183 ? 1.476 4.929 -0.922 1.00 82.88 183 ASP A CA 1
ATOM 1447 C C . ASP A 1 183 ? 1.714 5.382 -2.372 1.00 82.88 183 ASP A C 1
ATOM 1449 O O . ASP A 1 183 ? 0.779 5.759 -3.083 1.00 82.88 183 ASP A O 1
ATOM 1453 N N . ALA A 1 184 ? 2.960 5.292 -2.850 1.00 87.88 184 ALA A N 1
ATOM 1454 C CA . ALA A 1 184 ? 3.309 5.619 -4.228 1.00 87.88 184 ALA A CA 1
ATOM 1455 C C . ALA A 1 184 ? 2.638 4.668 -5.232 1.00 87.88 184 ALA A C 1
ATOM 1457 O O . ALA A 1 184 ? 2.094 5.131 -6.234 1.00 87.88 184 ALA A O 1
ATOM 1458 N N . MET A 1 185 ? 2.626 3.359 -4.956 1.00 91.06 185 MET A N 1
ATOM 1459 C CA . MET A 1 185 ? 1.937 2.369 -5.789 1.00 91.06 185 MET A CA 1
ATOM 1460 C C . MET A 1 185 ? 0.441 2.671 -5.877 1.00 91.06 185 MET A C 1
ATOM 1462 O O . MET A 1 185 ? -0.117 2.750 -6.968 1.00 91.06 185 MET A O 1
ATOM 1466 N N . ALA A 1 186 ? -0.210 2.903 -4.742 1.00 87.94 186 ALA A N 1
ATOM 1467 C CA . ALA A 1 186 ? -1.630 3.207 -4.714 1.00 87.94 186 ALA A CA 1
ATOM 1468 C C . ALA A 1 186 ? -1.976 4.511 -5.429 1.00 87.94 186 ALA A C 1
ATOM 1470 O O . ALA A 1 186 ? -2.950 4.555 -6.175 1.00 87.94 186 ALA A O 1
ATOM 1471 N N . SER A 1 187 ? -1.150 5.550 -5.279 1.00 88.00 187 SER A N 1
ATOM 1472 C CA . SER A 1 187 ? -1.330 6.799 -6.020 1.00 88.00 187 SER A CA 1
ATOM 1473 C C . SER A 1 187 ? -1.259 6.586 -7.534 1.00 88.00 187 SER A C 1
ATOM 1475 O O . SER A 1 187 ? -2.007 7.233 -8.262 1.00 88.00 187 SER A O 1
ATOM 1477 N N . LYS A 1 188 ? -0.396 5.684 -8.018 1.00 90.69 188 LYS A N 1
ATOM 1478 C CA . LYS A 1 188 ? -0.304 5.336 -9.445 1.00 90.69 188 LYS A CA 1
ATOM 1479 C C . LYS A 1 188 ? -1.497 4.510 -9.920 1.00 90.69 188 LYS A C 1
ATOM 1481 O O . LYS A 1 188 ? -1.977 4.730 -11.027 1.00 90.69 188 LYS A O 1
ATOM 1486 N N . LEU A 1 189 ? -1.987 3.600 -9.081 1.00 88.69 189 LEU A N 1
ATOM 1487 C CA . LEU A 1 189 ? -3.148 2.759 -9.374 1.00 88.69 189 LEU A CA 1
ATOM 1488 C C . LEU A 1 189 ? -4.472 3.537 -9.363 1.00 88.69 189 LEU A C 1
ATOM 1490 O O . LEU A 1 189 ? -5.377 3.180 -10.104 1.00 88.69 189 LEU A O 1
ATOM 1494 N N . ALA A 1 190 ? -4.580 4.610 -8.575 1.00 79.19 190 ALA A N 1
ATOM 1495 C CA . ALA A 1 190 ? -5.782 5.446 -8.489 1.00 79.19 190 ALA A CA 1
ATOM 1496 C C . ALA A 1 190 ? -6.062 6.293 -9.749 1.00 79.19 190 ALA A C 1
ATOM 1498 O O . ALA A 1 190 ? -7.119 6.911 -9.845 1.00 79.19 190 ALA A O 1
ATOM 1499 N N . ILE A 1 191 ? -5.111 6.368 -10.686 1.00 76.25 191 ILE A N 1
ATOM 1500 C CA . ILE A 1 191 ? -5.209 7.157 -11.930 1.00 76.25 191 ILE A CA 1
ATOM 1501 C C . ILE A 1 191 ? -5.597 6.261 -13.131 1.00 76.25 191 ILE A C 1
ATOM 1503 O O . ILE A 1 191 ? -5.720 6.747 -14.255 1.00 76.25 191 ILE A O 1
ATOM 1507 N N . ILE A 1 192 ? -5.769 4.955 -12.906 1.00 72.75 192 ILE A N 1
ATOM 1508 C CA .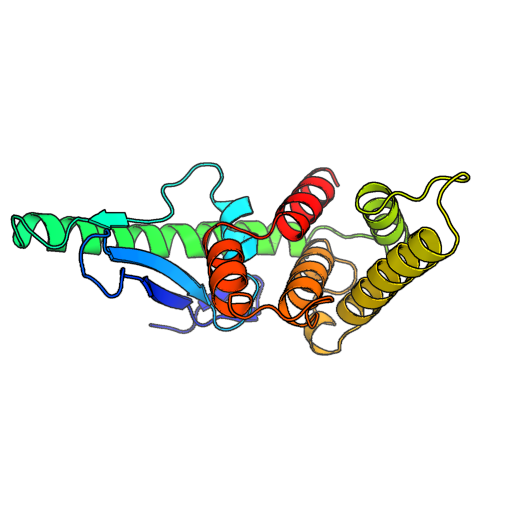 ILE A 1 192 ? -6.156 3.952 -13.913 1.00 72.75 192 ILE A CA 1
ATOM 1509 C C . ILE A 1 192 ? -7.674 3.818 -13.938 1.00 72.75 192 ILE A C 1
ATOM 1511 O O . ILE A 1 192 ? -8.228 3.877 -15.057 1.00 72.75 192 ILE A O 1
#

Radius of gyration: 18.7 Å; Cα contacts (8 Å, |Δi|>4): 208; chains: 1; bounding box: 43×32×53 Å

Foldseek 3Di:
DPFAAALNDTWDKDWDWDADPVLQFWIKIAIDTPQQQCLALVCVLPVPHDGIDTDRPDDDPVVVVVVVVVNVVVVVVSSVSRSVVLNVQLPAFADPVNLVVLLCVLQPDDPPDDPVSVVVSVVLVVLLVCLLPDPVLPSSRRTLSSSLSSQSCSLVPDDDPDDDPCPVVVSVVCSNVHPPSSVSSVVSSVVD

Sequence (192 aa):
MPNITVAGDDMEPYLCFTNTHDGSGAVRVCMTPVRVVCNNTLNIALNTAKRAWSTKHIGDMQIKLQEAKMALELAGEYMYALDKYADQMANTTISDDKVRDILNELFPTKEDDSDRVKATTRKIKDEYMVCLFMPDLNKFRGTSWGALNAMCDMVDHNAPQRMTEKYQENNWARIIDGHYLVDAMASKLAII

Organism: NCBI:txid1076179

Secondary structure (DSSP, 8-state):
---EEETTEEE-EEEEEE--TTS-SPEEEEEEESSTTHHHHHHHHTTTS---EEE-SSS-HHHHHHHHHHHHHHHHHHHHHHHHHHHHHHHSB--HHHHHHHHHHHS---TTS-HHHHHHHHHHHHHHHHHHT-TTTGGGTTBHHHHHHHHHHHHHH---SS--TTHHHHHHHHHHH--HHHHHHHHHHTT-

InterPro domains:
  IPR017686 Phage/plasmid-like protein [TIGR03299] (4-173)
  IPR026325 Protein of unknown function DUF932 [PF06067] (3-168)

Solvent-accessible surface area (backbone atoms only — not comparable to full-atom values): 10997 Å² total; per-residue (Å²): 130,82,86,39,66,43,67,84,39,89,39,55,82,37,78,46,77,45,64,44,96,84,59,83,42,47,42,35,40,36,70,36,38,84,61,74,43,43,41,44,51,46,52,68,68,34,81,86,56,92,70,60,57,68,47,63,84,75,78,69,63,68,64,49,52,51,52,52,49,51,52,55,53,52,49,56,58,44,56,53,49,44,26,54,52,40,41,54,27,53,70,35,76,44,53,74,67,60,51,50,51,52,49,43,70,76,53,68,79,61,91,86,54,51,70,68,55,51,51,50,50,48,49,54,54,50,50,36,52,52,37,47,66,33,81,87,38,56,90,34,57,54,11,41,36,24,56,46,49,13,45,33,48,38,67,71,68,52,75,68,96,68,88,51,97,58,41,67,61,56,50,50,51,35,48,76,74,36,43,67,69,42,51,52,49,46,61,60,54,75,74,111

Mean predicted aligned error: 9.75 Å

pLDDT: mean 74.85, std 15.83, range [40.28, 96.62]

Nearest PDB structures (foldseek):
  1bu2-assembly1_A  TM=3.057E-01  e=7.017E+00  Herpesvirus saimiri (strain 11)